Protein AF-A0A1E5VQT4-F1 (afdb_monomer_lite)

Radius of gyration: 20.29 Å; chains: 1; bounding box: 50×46×62 Å

Sequence (203 aa):
MAVRLPLPPELRGPTFFFHVDMAFAFAGSHVFWVDLLTGVLVCDLFEPQGPESPVARGVLPVYPPTHNIRFGLKPQEFRSMGCACGAIKLVAMTGYSEGLPSNEVALKTWTLSPDLKEWKKGSAIQVGDLWGSKSFSAMGLPRVRPMFPVLSMDEDGIIYVFLNEIEYVDEVNDFGQIIGRQLVLKGHHVICLDLPSNNVLYS

pLDDT: mean 82.61, std 16.82, range [27.84, 97.31]

Secondary structure (DSSP, 8-state):
----PPP-GGG--SS-----SEEEEETTTEEEEEETTTEEEEEESSS---TT---EEEPPSSPPPSTTGGGT--GGGTEEEEEETTEEEEEEEETGGGT--TTT-EEEEEEE-TTSS-EEEEEEEEHHHHHHSHHHHHTT---PPEEEEEE-SSSTTEEEEEEE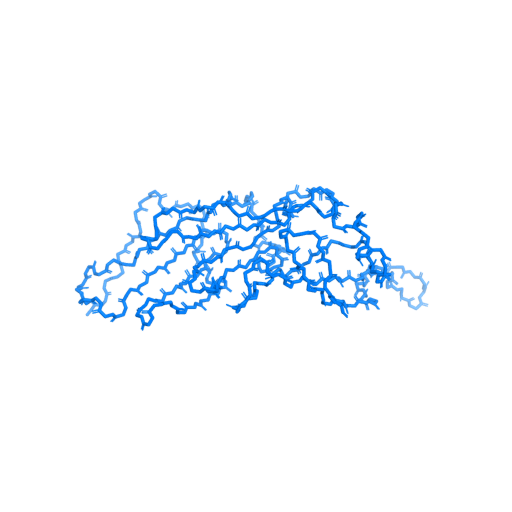EEEEEEEE-TTS-EEEEEEEEEEEEEEEEETTTTEEEE-

Organism: NCBI:txid888268

InterPro domains:
  IPR011676 Domain of unknown function DUF1618 [PF07762] (33-160)

Structure (mmCIF, N/CA/C/O backbone):
data_AF-A0A1E5VQT4-F1
#
_entry.id   AF-A0A1E5VQT4-F1
#
loop_
_atom_site.group_PDB
_atom_site.id
_atom_site.type_symbol
_atom_site.label_atom_id
_atom_site.label_alt_id
_atom_site.label_comp_id
_atom_site.label_asym_id
_atom_site.label_entity_id
_atom_site.label_seq_id
_atom_site.pdbx_PDB_ins_code
_atom_site.Cartn_x
_atom_site.Cartn_y
_atom_site.Cartn_z
_atom_site.occupancy
_atom_site.B_iso_or_equiv
_atom_site.auth_seq_id
_atom_site.auth_comp_id
_atom_site.auth_asym_id
_atom_site.auth_atom_id
_atom_site.pdbx_PDB_model_num
ATOM 1 N N . MET A 1 1 ? -33.072 24.882 7.993 1.00 30.33 1 MET A N 1
ATOM 2 C CA . MET A 1 1 ? -32.074 25.857 7.500 1.00 30.33 1 MET A CA 1
ATOM 3 C C . MET A 1 1 ? -30.705 25.294 7.863 1.00 30.33 1 MET A C 1
ATOM 5 O O . MET A 1 1 ? -30.426 25.185 9.047 1.00 30.33 1 MET A O 1
ATOM 9 N N . ALA A 1 2 ? -29.932 24.785 6.901 1.00 28.52 2 ALA A N 1
ATOM 10 C CA . ALA A 1 2 ? -28.653 24.130 7.190 1.00 28.52 2 ALA A CA 1
ATOM 11 C C . ALA A 1 2 ? -27.556 25.189 7.367 1.00 28.52 2 ALA A C 1
ATOM 13 O O . ALA A 1 2 ? -27.272 25.946 6.439 1.00 28.52 2 ALA A O 1
ATOM 14 N N . VAL A 1 3 ? -26.969 25.261 8.561 1.00 27.84 3 VAL A N 1
ATOM 15 C CA . VAL A 1 3 ? -25.848 26.156 8.864 1.00 27.84 3 VAL A CA 1
ATOM 16 C C . VAL A 1 3 ? -24.555 25.391 8.596 1.00 27.84 3 VAL A C 1
ATOM 18 O O . VAL A 1 3 ? -24.254 24.416 9.277 1.00 27.84 3 VAL A O 1
ATOM 21 N N . ARG A 1 4 ? -23.782 25.823 7.593 1.00 31.59 4 ARG A N 1
ATOM 22 C CA . ARG A 1 4 ? -22.378 25.417 7.452 1.00 31.59 4 ARG A CA 1
ATOM 23 C C . ARG A 1 4 ? -21.556 26.225 8.449 1.00 31.59 4 ARG A C 1
ATOM 25 O O . ARG A 1 4 ? -21.347 27.418 8.240 1.00 31.59 4 ARG A O 1
ATOM 32 N N . LEU A 1 5 ? -21.091 25.580 9.513 1.00 31.98 5 LEU A N 1
ATOM 33 C CA . LEU A 1 5 ? -20.094 26.181 10.389 1.00 31.98 5 LEU A CA 1
ATOM 34 C C . LEU A 1 5 ? -18.735 26.176 9.673 1.00 31.98 5 LEU A C 1
ATOM 36 O O . LEU A 1 5 ? -18.340 25.148 9.115 1.00 31.98 5 LEU A O 1
ATOM 40 N N . PRO A 1 6 ? -18.025 27.316 9.625 1.00 38.34 6 PRO A N 1
ATOM 41 C CA . PRO A 1 6 ? -16.699 27.355 9.044 1.00 38.34 6 PRO A CA 1
ATOM 42 C C . PRO A 1 6 ? -15.725 26.607 9.953 1.00 38.34 6 PRO A C 1
ATOM 44 O O . PRO A 1 6 ? -15.782 26.730 11.175 1.00 38.34 6 PRO A O 1
ATOM 47 N N . LEU A 1 7 ? -14.810 25.861 9.339 1.00 36.00 7 LEU A N 1
ATOM 48 C CA . LEU A 1 7 ? -13.755 25.165 10.066 1.00 36.00 7 LEU A CA 1
ATOM 49 C C . LEU A 1 7 ? -12.905 26.161 10.890 1.00 36.00 7 LEU A C 1
ATOM 51 O O . LEU A 1 7 ? -12.704 27.301 10.433 1.00 36.00 7 LEU A O 1
ATOM 55 N N . PRO A 1 8 ? -12.408 25.729 12.070 1.00 41.62 8 PRO A N 1
ATOM 56 C CA . PRO A 1 8 ? -11.487 26.481 12.915 1.00 41.62 8 PRO A CA 1
ATOM 57 C C . PRO A 1 8 ? -10.355 27.160 12.123 1.00 41.62 8 PRO A C 1
ATOM 59 O O . PRO A 1 8 ? -9.871 26.584 11.143 1.00 41.62 8 PRO A O 1
ATOM 62 N N . PRO A 1 9 ? -9.926 28.378 12.500 1.00 42.97 9 PRO A N 1
ATOM 63 C CA . PRO A 1 9 ? -8.899 29.144 11.788 1.00 42.97 9 PRO A CA 1
ATOM 64 C C . PRO A 1 9 ? -7.588 28.384 11.562 1.00 42.97 9 PRO A C 1
ATOM 66 O O . PRO A 1 9 ? -6.958 28.572 10.523 1.00 42.97 9 PRO A O 1
ATOM 69 N N . GLU A 1 10 ? -7.216 27.479 12.470 1.00 43.22 10 GLU A N 1
ATOM 70 C CA . GLU A 1 10 ? -6.014 26.637 12.340 1.00 43.22 10 GLU A CA 1
ATOM 71 C C . GLU A 1 10 ? -6.094 25.627 11.174 1.00 43.22 10 GLU A C 1
ATOM 73 O O . GLU A 1 10 ? -5.076 25.095 10.737 1.00 43.22 10 GLU A O 1
ATOM 78 N N . LEU A 1 11 ? -7.298 25.376 10.647 1.00 44.62 11 LEU A N 1
ATOM 79 C CA . LEU A 1 11 ? -7.570 24.526 9.482 1.00 44.62 11 LEU A CA 1
ATOM 80 C C . LEU A 1 11 ? -7.731 25.327 8.182 1.00 44.62 11 LEU A C 1
ATOM 82 O O . LEU A 1 11 ? -7.926 24.737 7.117 1.00 44.62 11 LEU A O 1
ATOM 86 N N . ARG A 1 12 ? -7.629 26.662 8.229 1.00 45.81 12 ARG A N 1
ATOM 87 C CA . ARG A 1 12 ? -7.565 27.514 7.032 1.00 45.81 12 ARG A CA 1
ATOM 88 C C . ARG A 1 12 ? -6.119 27.623 6.546 1.00 45.81 12 ARG A C 1
ATOM 90 O O . ARG A 1 12 ? -5.523 28.694 6.537 1.00 45.81 12 ARG A O 1
ATOM 97 N N . GLY A 1 13 ? -5.558 26.480 6.156 1.00 43.12 13 GLY A N 1
ATOM 98 C CA . GLY A 1 13 ? -4.330 26.417 5.361 1.00 43.12 13 GLY A CA 1
ATOM 99 C C . GLY A 1 13 ? -4.592 26.807 3.898 1.00 43.12 13 GLY A C 1
ATOM 100 O O . GLY A 1 13 ? -5.754 26.892 3.490 1.00 43.12 13 GLY A O 1
ATOM 101 N N . PRO A 1 14 ? -3.543 27.045 3.090 1.00 44.81 14 PRO A N 1
ATOM 102 C CA . PRO A 1 14 ? -3.699 27.403 1.683 1.00 44.81 14 PRO A CA 1
ATOM 103 C C . PRO A 1 14 ? -4.426 26.261 0.960 1.00 44.81 14 PRO A C 1
ATOM 105 O O . PRO A 1 14 ? -3.855 25.200 0.778 1.00 44.81 14 PRO A O 1
ATOM 108 N N . THR A 1 15 ? -5.713 26.443 0.648 1.00 48.50 15 THR A N 1
ATOM 109 C CA . THR A 1 15 ? -6.564 25.616 -0.237 1.00 48.50 15 THR A CA 1
ATOM 110 C C . THR A 1 15 ? -6.138 24.153 -0.469 1.00 48.50 15 THR A C 1
ATOM 112 O O . THR A 1 15 ? -5.958 23.742 -1.612 1.00 48.50 15 THR A O 1
ATOM 115 N N . PHE A 1 16 ? -6.042 23.326 0.573 1.00 53.56 16 PHE A N 1
ATOM 116 C CA . PHE A 1 16 ? -6.083 21.870 0.402 1.00 53.56 16 PHE A CA 1
ATOM 117 C C . PHE A 1 16 ? -7.375 21.367 1.029 1.00 53.56 16 PHE A C 1
ATOM 119 O O . PHE A 1 16 ? -7.464 21.110 2.227 1.00 53.56 16 PHE A O 1
ATOM 126 N N . PHE A 1 17 ? -8.423 21.317 0.208 1.00 67.88 17 PHE A N 1
ATOM 127 C CA . PHE A 1 17 ? -9.679 20.688 0.585 1.00 67.88 17 PHE A CA 1
ATOM 128 C C . PHE A 1 17 ? -9.420 19.210 0.881 1.00 67.88 17 PHE A C 1
ATOM 130 O O . PHE A 1 17 ? -8.688 18.553 0.143 1.00 67.88 17 PHE A O 1
ATOM 137 N N . PHE A 1 18 ? -10.035 18.695 1.946 1.00 74.94 18 PHE A N 1
ATOM 138 C CA . PHE A 1 18 ? -10.116 17.259 2.176 1.00 74.94 18 PHE A CA 1
ATOM 139 C C . PHE A 1 18 ? -10.714 16.599 0.929 1.00 74.94 18 PHE A C 1
ATOM 141 O O . PHE A 1 18 ? -11.842 16.918 0.541 1.00 74.94 18 PHE A O 1
ATOM 148 N N . HIS A 1 19 ? -9.946 15.724 0.288 1.00 82.38 19 HIS A N 1
ATOM 149 C CA . HIS A 1 19 ? -10.357 15.030 -0.923 1.00 82.38 19 HIS A CA 1
ATOM 150 C C . HIS A 1 19 ? -10.431 13.540 -0.626 1.00 82.38 19 HIS A C 1
ATOM 152 O O . HIS A 1 19 ? -9.425 12.909 -0.308 1.00 82.38 19 HIS A O 1
ATOM 158 N N . VAL A 1 20 ? -11.639 12.989 -0.731 1.00 86.62 20 VAL A N 1
ATOM 159 C CA . VAL A 1 20 ? -11.880 11.567 -0.498 1.00 86.62 20 VAL A CA 1
ATOM 160 C C . VAL A 1 20 ? -11.212 10.776 -1.612 1.00 86.62 20 VAL A C 1
ATOM 162 O O . VAL A 1 20 ? -11.673 10.761 -2.750 1.00 86.62 20 VAL A O 1
ATOM 165 N N . ASP A 1 21 ? -10.114 10.123 -1.266 1.00 89.19 21 ASP A N 1
ATOM 166 C CA . ASP A 1 21 ? -9.375 9.230 -2.146 1.00 89.19 21 ASP A CA 1
ATOM 167 C C . ASP A 1 21 ? -9.963 7.809 -2.095 1.00 89.19 21 ASP A C 1
ATOM 169 O O . ASP A 1 21 ? -9.890 7.084 -3.088 1.00 89.19 21 ASP A O 1
ATOM 173 N N . MET A 1 22 ? -10.567 7.423 -0.960 1.00 92.56 22 MET A N 1
ATOM 174 C CA . MET A 1 22 ? -11.318 6.175 -0.786 1.00 92.56 22 MET A CA 1
ATOM 175 C C . MET A 1 22 ? -12.265 6.219 0.422 1.00 92.56 22 MET A C 1
ATOM 177 O O . MET A 1 22 ? -12.135 7.079 1.294 1.00 92.56 22 MET A O 1
ATOM 181 N N . ALA A 1 23 ? -13.206 5.276 0.486 1.00 92.62 23 ALA A N 1
ATOM 182 C CA . ALA A 1 23 ? -14.083 5.090 1.636 1.00 92.62 23 ALA A CA 1
ATOM 183 C C . ALA A 1 23 ? -14.366 3.605 1.894 1.00 92.62 23 ALA A C 1
ATOM 185 O O . ALA A 1 23 ? -14.424 2.816 0.952 1.00 92.62 23 ALA A O 1
ATOM 186 N N . PHE A 1 24 ? -14.546 3.228 3.159 1.00 91.81 24 PHE A N 1
ATOM 187 C CA . PHE A 1 24 ? -14.908 1.864 3.555 1.00 91.81 24 PHE A CA 1
ATOM 188 C C . PHE A 1 24 ? -15.707 1.854 4.861 1.00 91.81 24 PHE A C 1
ATOM 190 O O . PHE A 1 24 ? -15.680 2.813 5.632 1.00 91.81 24 PHE A O 1
ATOM 197 N N . ALA A 1 25 ? -16.424 0.758 5.103 1.00 90.31 25 ALA A N 1
ATOM 198 C CA . ALA A 1 25 ? -17.121 0.513 6.358 1.00 90.31 25 ALA A CA 1
ATOM 199 C C . ALA A 1 25 ? -16.299 -0.413 7.264 1.00 90.31 25 ALA A C 1
ATOM 201 O O . ALA A 1 25 ? -15.565 -1.280 6.785 1.00 90.31 25 ALA A O 1
ATOM 202 N N . PHE A 1 26 ? -16.442 -0.247 8.575 1.00 88.12 26 PHE A N 1
ATOM 203 C CA . PHE A 1 26 ? -15.801 -1.081 9.586 1.00 88.12 26 PHE A CA 1
ATOM 204 C C . PHE A 1 26 ? -16.745 -1.292 10.775 1.00 88.12 26 PHE A C 1
ATOM 206 O O . PHE A 1 26 ? -17.565 -0.429 11.089 1.00 88.12 26 PHE A O 1
ATOM 213 N N . ALA A 1 27 ? -16.651 -2.458 11.420 1.00 84.50 27 ALA A N 1
ATOM 214 C CA . ALA A 1 27 ? -17.437 -2.816 12.606 1.00 84.50 27 ALA A CA 1
ATOM 215 C C . ALA A 1 27 ? -18.970 -2.621 12.474 1.00 84.50 27 ALA A C 1
ATOM 217 O O . ALA A 1 27 ? -19.665 -2.438 13.466 1.00 84.50 27 ALA A O 1
ATOM 218 N N . GLY A 1 28 ? -19.513 -2.654 11.251 1.00 83.12 28 GLY A N 1
ATOM 219 C CA . GLY A 1 28 ? -20.955 -2.608 10.975 1.00 83.12 28 GLY A CA 1
ATOM 220 C C . GLY A 1 28 ? -21.639 -1.243 11.124 1.00 83.12 28 GLY A C 1
ATOM 221 O O . GLY A 1 28 ? -22.722 -1.073 10.572 1.00 83.12 28 GLY A O 1
ATOM 222 N N . SER A 1 29 ? -21.027 -0.271 11.806 1.00 83.88 29 SER A N 1
ATOM 223 C CA . SER A 1 29 ? -21.622 1.059 12.015 1.00 83.88 29 SER A CA 1
ATOM 224 C C . SER A 1 29 ? -20.714 2.223 11.635 1.00 83.88 29 SER A C 1
ATOM 226 O O . SER A 1 29 ? -21.203 3.330 11.444 1.00 83.88 29 SER A O 1
ATOM 228 N N . HIS A 1 30 ? -19.409 1.996 11.477 1.00 85.69 30 HIS A N 1
ATOM 229 C CA . HIS A 1 30 ? -18.464 3.075 11.230 1.00 85.69 30 HIS A CA 1
ATOM 230 C C . HIS A 1 30 ? -18.162 3.205 9.738 1.00 85.69 30 HIS A C 1
ATOM 232 O O . HIS A 1 30 ? -17.745 2.240 9.093 1.00 85.69 30 HIS A O 1
ATOM 238 N N . VAL A 1 31 ? -18.320 4.411 9.198 1.00 88.81 31 VAL A N 1
ATOM 239 C CA . VAL A 1 31 ? -17.926 4.764 7.830 1.00 88.81 31 VAL A CA 1
ATOM 240 C C . VAL A 1 31 ? -16.689 5.646 7.875 1.00 88.81 31 VAL A C 1
ATOM 242 O O . VAL A 1 31 ? -16.640 6.635 8.606 1.00 88.81 31 VAL A O 1
ATOM 245 N N . PHE A 1 32 ? -15.697 5.277 7.074 1.00 89.19 32 PHE A N 1
ATOM 246 C CA . PHE A 1 32 ? -14.414 5.949 6.954 1.00 89.19 32 PHE A CA 1
ATOM 247 C C . PHE A 1 32 ? -14.339 6.623 5.589 1.00 89.19 32 PHE A C 1
ATOM 249 O O . PHE A 1 32 ? -14.420 5.943 4.568 1.00 89.19 32 PHE A O 1
ATOM 256 N N . TRP A 1 33 ? -14.135 7.938 5.562 1.00 90.12 33 TRP A N 1
ATOM 257 C CA . TRP A 1 33 ? -13.710 8.671 4.370 1.00 90.12 33 TRP A CA 1
ATOM 258 C C . TRP A 1 33 ? -12.238 9.013 4.529 1.00 90.12 33 TRP A C 1
ATOM 260 O O . TRP A 1 33 ? -11.836 9.618 5.522 1.00 90.12 33 TRP A O 1
ATOM 270 N N . VAL A 1 34 ? -11.423 8.624 3.560 1.00 88.50 34 VAL A N 1
ATOM 271 C CA . VAL A 1 34 ? -9.969 8.720 3.652 1.00 88.50 34 VAL A CA 1
ATOM 272 C C . VAL A 1 34 ? -9.466 9.670 2.582 1.00 88.50 34 VAL A C 1
ATOM 274 O O . VAL A 1 34 ? -9.637 9.425 1.391 1.00 88.50 34 VAL A O 1
ATOM 277 N N . ASP A 1 35 ? -8.807 10.732 3.023 1.00 87.62 35 ASP A N 1
ATOM 278 C CA . ASP A 1 35 ? -7.854 11.484 2.221 1.00 87.62 35 ASP A CA 1
ATOM 279 C C . ASP A 1 35 ? -6.475 10.889 2.515 1.00 87.62 35 ASP A C 1
ATOM 281 O O . ASP A 1 35 ? -5.923 11.050 3.607 1.00 87.62 35 ASP A O 1
ATOM 285 N N . LEU A 1 36 ? -5.915 10.175 1.543 1.00 86.88 36 LEU A N 1
ATOM 286 C CA . LEU A 1 36 ? -4.665 9.439 1.698 1.00 86.88 36 LEU A CA 1
ATOM 287 C C . LEU A 1 36 ? -3.465 10.364 1.930 1.00 86.88 36 LEU A C 1
ATOM 289 O O . LEU A 1 36 ? -2.398 9.872 2.277 1.00 86.88 36 LEU A O 1
ATOM 293 N N . LEU A 1 37 ? -3.585 11.680 1.769 1.00 81.75 37 LEU A N 1
ATOM 294 C CA . LEU A 1 37 ? -2.521 12.628 2.108 1.00 81.75 37 LEU A CA 1
ATOM 295 C C . LEU A 1 37 ? -2.760 13.299 3.457 1.00 81.75 37 LEU A C 1
ATOM 297 O O . LEU A 1 37 ? -1.806 13.565 4.184 1.00 81.75 37 LEU A O 1
ATOM 301 N N . THR A 1 38 ? -4.020 13.563 3.784 1.00 76.94 38 THR A N 1
ATOM 302 C CA . THR A 1 38 ? -4.388 14.495 4.850 1.00 76.94 38 THR A CA 1
ATOM 303 C C . THR A 1 38 ? -4.867 13.798 6.117 1.00 76.94 38 THR A C 1
ATOM 305 O O . THR A 1 38 ? -4.613 14.293 7.217 1.00 76.94 38 THR A O 1
ATOM 308 N N . GLY A 1 39 ? -5.598 12.689 6.002 1.00 82.44 39 GLY A N 1
ATOM 309 C CA . GLY A 1 39 ? -6.270 12.111 7.159 1.00 82.44 39 GLY A CA 1
ATOM 310 C C . GLY A 1 39 ? -7.527 11.320 6.846 1.00 82.44 39 GLY A C 1
ATOM 311 O O . GLY A 1 39 ? -7.907 11.089 5.703 1.00 82.44 39 GLY A O 1
ATOM 312 N N . VAL A 1 40 ? -8.197 10.932 7.917 1.00 84.06 40 VAL A N 1
ATOM 313 C CA . VAL A 1 40 ? -9.398 10.104 7.897 1.00 84.06 40 VAL A CA 1
ATOM 314 C C . VAL A 1 40 ? -10.513 10.856 8.606 1.00 84.06 40 VAL A C 1
ATOM 316 O O . VAL A 1 40 ? -10.284 11.441 9.662 1.00 84.06 40 VAL A O 1
ATOM 319 N N . LEU A 1 41 ? -11.710 10.835 8.034 1.00 85.69 41 LEU A N 1
ATOM 320 C CA . LEU A 1 41 ? -12.949 11.229 8.689 1.00 85.69 41 LEU A CA 1
ATOM 321 C C . LEU A 1 41 ? -13.749 9.969 9.007 1.00 85.69 41 LEU A C 1
ATOM 323 O O . LEU A 1 41 ? -13.910 9.115 8.136 1.00 85.69 41 LEU A O 1
ATOM 327 N N . VAL A 1 42 ? -14.243 9.860 10.237 1.00 83.88 42 VAL A N 1
ATOM 328 C CA . VAL A 1 42 ? -15.008 8.705 10.719 1.00 83.88 42 VAL A CA 1
ATOM 329 C C . VAL A 1 42 ? -16.370 9.168 11.213 1.00 83.88 42 VAL A C 1
ATOM 331 O O . VAL A 1 42 ? -16.464 10.167 11.926 1.00 83.88 42 VAL A O 1
ATOM 334 N N . CYS A 1 43 ? -17.416 8.436 10.844 1.00 83.12 43 CYS A N 1
ATOM 335 C CA . CYS A 1 43 ? -18.767 8.620 11.367 1.00 83.12 43 CYS A CA 1
ATOM 336 C C . CYS A 1 43 ? -19.316 7.276 11.841 1.00 83.12 43 CYS A C 1
ATOM 338 O O . CYS A 1 43 ? -19.297 6.315 11.071 1.00 83.12 43 CYS A O 1
ATOM 340 N N . ASP A 1 44 ? -19.818 7.224 13.074 1.00 83.50 44 ASP A N 1
ATOM 341 C CA . ASP A 1 44 ? -20.669 6.131 13.540 1.00 83.50 44 ASP A CA 1
ATOM 342 C C . ASP A 1 44 ? -22.125 6.420 13.133 1.00 83.50 44 ASP A C 1
ATOM 344 O O . ASP A 1 44 ? -22.705 7.451 13.481 1.00 83.50 44 ASP A O 1
ATOM 348 N N . LEU A 1 45 ? -22.710 5.522 12.344 1.00 78.56 45 LEU A N 1
ATOM 349 C CA . LEU A 1 45 ? -24.074 5.632 11.833 1.00 78.56 45 LEU A CA 1
ATOM 350 C C . LEU A 1 45 ? -25.138 5.355 12.901 1.00 78.56 45 LEU A C 1
ATOM 352 O O . LEU A 1 45 ? -26.287 5.759 12.713 1.00 78.56 45 LEU A O 1
ATOM 356 N N . PHE A 1 46 ? -24.788 4.653 13.982 1.00 79.62 46 PHE A N 1
ATOM 357 C CA . PHE A 1 46 ? -25.732 4.278 15.042 1.00 79.62 46 PHE A CA 1
ATOM 358 C C . PHE A 1 46 ? -25.625 5.152 16.290 1.00 79.62 46 PHE A C 1
ATOM 360 O O . PHE A 1 46 ? -26.500 5.082 17.156 1.00 79.62 46 PHE A O 1
ATOM 367 N N . GLU A 1 47 ? -24.603 6.001 16.378 1.00 71.69 47 GLU A N 1
ATOM 368 C CA . GLU A 1 47 ? -24.508 6.981 17.450 1.00 71.69 47 GLU A CA 1
ATOM 369 C C . GLU A 1 47 ? -25.590 8.068 17.263 1.00 71.69 47 GLU A C 1
ATOM 371 O O . GLU A 1 47 ? -25.836 8.504 16.130 1.00 71.69 47 GLU A O 1
ATOM 376 N N . PRO A 1 48 ? -26.304 8.491 18.328 1.00 62.59 48 PRO A N 1
ATOM 377 C CA . PRO A 1 48 ? -27.399 9.448 18.207 1.00 62.59 48 PRO A CA 1
ATOM 378 C C . PRO A 1 48 ? -26.931 10.747 17.544 1.00 62.59 48 PRO A C 1
ATOM 380 O O . PRO A 1 48 ? -26.175 11.525 18.122 1.00 62.59 48 PRO A O 1
ATOM 383 N N . GLN A 1 49 ? -27.416 10.995 16.327 1.00 58.66 49 GLN A N 1
ATOM 384 C CA . GLN A 1 49 ? -27.057 12.169 15.537 1.00 58.66 49 GLN A CA 1
ATOM 385 C C . GLN A 1 49 ? -27.717 13.424 16.133 1.00 58.66 49 GLN A C 1
ATOM 387 O O . GLN A 1 49 ? -28.813 13.826 15.739 1.00 58.66 49 GLN A O 1
ATOM 392 N N . GLY A 1 50 ? -27.066 14.043 17.118 1.00 57.31 50 GLY A N 1
ATOM 393 C CA . GLY A 1 50 ? -27.376 15.411 17.526 1.00 57.31 50 GLY A CA 1
ATOM 394 C C . GLY A 1 50 ? -26.933 16.424 16.457 1.00 57.31 50 GLY A C 1
ATOM 395 O O . GLY A 1 50 ? -26.099 16.101 15.611 1.00 57.31 50 GLY A O 1
ATOM 396 N N . PRO A 1 51 ? -27.419 17.679 16.494 1.00 53.47 51 PRO A N 1
ATOM 397 C CA . PRO A 1 51 ? -26.953 18.749 15.600 1.00 53.47 51 PRO A CA 1
ATOM 398 C C . PRO A 1 51 ? -25.443 19.062 15.715 1.00 53.47 51 PRO A C 1
ATOM 400 O O . PRO A 1 51 ? -24.914 19.788 14.879 1.00 53.47 51 PRO A O 1
ATOM 403 N N . GLU A 1 52 ? -24.757 18.490 16.711 1.00 53.62 52 GLU A N 1
ATOM 404 C CA . GLU A 1 52 ? -23.313 18.591 16.965 1.00 53.62 52 GLU A CA 1
ATOM 405 C C . GLU A 1 52 ? -22.572 17.245 16.842 1.00 53.62 52 GLU A C 1
ATOM 407 O O . GLU A 1 52 ? -21.438 17.134 17.301 1.00 53.62 52 GLU A O 1
ATOM 412 N N . SER A 1 53 ? -23.195 16.212 16.255 1.00 52.81 53 SER A N 1
ATOM 413 C CA . SER A 1 53 ? -22.593 14.874 16.159 1.00 52.81 53 SER A CA 1
ATOM 414 C C . SER A 1 53 ? -21.217 14.931 15.475 1.00 52.81 53 SER A C 1
ATOM 416 O O . SER A 1 53 ? -21.127 15.345 14.309 1.00 52.81 53 SER A O 1
ATOM 418 N N . PRO A 1 54 ? -20.122 14.594 16.182 1.00 57.16 54 PRO A N 1
ATOM 419 C CA . PRO A 1 54 ? -18.789 14.856 15.679 1.00 57.16 54 PRO A CA 1
ATOM 420 C C . PRO A 1 54 ? -18.376 13.781 14.676 1.00 57.16 54 PRO A C 1
ATOM 422 O O . PRO A 1 54 ? -18.222 12.608 15.001 1.00 57.16 54 PRO A O 1
ATOM 425 N N . VAL A 1 55 ? -18.089 14.210 13.449 1.00 64.44 55 VAL A N 1
ATOM 426 C CA . VAL A 1 55 ? -17.206 13.446 12.566 1.00 64.44 55 VAL A CA 1
ATOM 427 C C . VAL A 1 55 ? -15.806 13.504 13.178 1.00 64.44 55 VAL A C 1
ATOM 429 O O . VAL A 1 55 ? -15.193 14.575 13.234 1.00 64.44 55 VAL A O 1
ATOM 432 N N . ALA A 1 56 ? -15.292 12.370 13.652 1.00 66.31 56 ALA A N 1
ATOM 433 C CA . ALA A 1 56 ? -13.943 12.302 14.203 1.00 66.31 56 ALA A CA 1
ATOM 434 C C . ALA A 1 56 ? -12.911 12.413 13.071 1.00 66.31 56 ALA A C 1
ATOM 436 O O . ALA A 1 56 ? -13.040 11.761 12.033 1.00 66.31 56 ALA A O 1
ATOM 437 N N . ARG A 1 57 ? -11.870 13.234 13.268 1.00 70.62 57 ARG A N 1
ATOM 438 C CA . ARG A 1 57 ? -10.771 13.409 12.307 1.00 70.62 57 ARG A CA 1
ATOM 439 C C . ARG A 1 57 ? -9.483 12.793 12.842 1.00 70.62 57 ARG A C 1
ATOM 441 O O . ARG A 1 57 ? -8.955 13.247 13.852 1.00 70.62 57 ARG A O 1
ATOM 448 N N . GLY A 1 58 ? -8.955 11.805 12.128 1.00 67.81 58 GLY A N 1
ATOM 449 C CA . GLY A 1 58 ? -7.652 11.193 12.382 1.00 67.81 58 GLY A CA 1
ATOM 450 C C . GLY A 1 58 ? -6.584 11.678 11.401 1.00 67.81 58 GLY A C 1
ATOM 451 O O . GLY A 1 58 ? -6.882 11.997 10.248 1.00 67.81 58 GLY A O 1
ATOM 452 N N . VAL A 1 59 ? -5.326 11.705 11.845 1.00 73.56 59 VAL A N 1
ATOM 453 C CA . VAL A 1 59 ? -4.152 11.961 10.991 1.00 73.56 59 VAL A CA 1
ATOM 454 C C . VAL A 1 59 ? -3.495 10.629 10.624 1.00 73.56 59 VAL A C 1
ATOM 456 O O . VAL A 1 59 ? -3.543 9.663 11.387 1.00 73.56 59 VAL A O 1
ATOM 459 N N . LEU A 1 60 ? -2.894 10.562 9.437 1.00 77.19 60 LEU A N 1
ATOM 460 C CA . LEU A 1 60 ? -2.151 9.387 8.985 1.00 77.19 60 LEU A CA 1
ATOM 461 C C . LEU A 1 60 ? -0.746 9.348 9.614 1.00 77.19 60 LEU A C 1
ATOM 463 O O . LEU A 1 60 ? -0.136 10.395 9.809 1.00 77.19 60 LEU A O 1
ATOM 467 N N . PRO A 1 61 ? -0.166 8.161 9.862 1.00 69.38 61 PRO A N 1
ATOM 468 C CA . PRO A 1 61 ? 1.151 8.016 10.493 1.00 69.38 61 PRO A CA 1
ATOM 469 C C . PRO A 1 61 ? 2.336 8.384 9.583 1.00 69.38 61 PRO A C 1
ATOM 471 O O . PRO A 1 61 ? 3.491 8.205 9.966 1.00 69.38 61 PRO A O 1
ATOM 474 N N . VAL A 1 62 ? 2.064 8.861 8.368 1.00 66.25 62 VAL A N 1
ATOM 475 C CA . VAL A 1 62 ? 3.068 9.289 7.391 1.00 66.25 62 VAL A CA 1
ATOM 476 C C . VAL A 1 62 ? 2.913 10.787 7.219 1.00 66.25 62 VAL A C 1
ATOM 478 O O . VAL A 1 62 ? 1.788 11.246 7.007 1.00 66.25 62 VAL A O 1
ATOM 481 N N . TYR A 1 63 ? 4.025 11.525 7.296 1.00 62.84 63 TYR A N 1
ATOM 482 C CA . TYR A 1 63 ? 4.012 12.962 7.051 1.00 62.84 63 TYR A CA 1
ATOM 483 C C . TYR A 1 63 ? 3.332 13.240 5.707 1.00 62.84 63 TYR A C 1
ATOM 485 O O . TYR A 1 63 ? 3.663 12.566 4.723 1.00 62.84 63 TYR A O 1
ATOM 493 N N . PRO A 1 64 ? 2.367 14.180 5.661 1.00 59.00 64 PRO A N 1
ATOM 494 C CA . PRO A 1 64 ? 1.791 14.604 4.402 1.00 59.00 64 PRO A CA 1
ATOM 495 C C . PRO A 1 64 ? 2.963 15.027 3.525 1.00 59.00 64 PRO A C 1
ATOM 497 O O . PRO A 1 64 ? 3.822 15.798 3.972 1.00 59.00 64 PRO A O 1
ATOM 500 N N . PRO A 1 65 ? 3.071 14.452 2.329 1.00 55.66 65 PRO A N 1
ATOM 501 C CA . PRO A 1 65 ? 4.250 14.689 1.541 1.00 55.66 65 PRO A CA 1
ATOM 502 C C . PRO A 1 65 ? 4.257 16.164 1.100 1.00 55.66 65 PRO A C 1
ATOM 504 O O . PRO A 1 65 ? 3.225 16.843 1.148 1.00 55.66 65 PRO A O 1
ATOM 507 N N . THR A 1 66 ? 5.441 16.703 0.810 1.00 53.59 66 THR A N 1
ATOM 508 C CA . THR A 1 66 ? 5.647 18.153 0.680 1.00 53.59 66 THR A CA 1
ATOM 509 C C . THR A 1 66 ? 4.688 18.784 -0.336 1.00 53.59 66 THR A C 1
ATOM 511 O O . THR A 1 66 ? 4.220 18.139 -1.276 1.00 53.59 66 THR A O 1
ATOM 514 N N . HIS A 1 67 ? 4.341 20.052 -0.089 1.00 50.41 67 HIS A N 1
ATOM 515 C CA . HIS A 1 67 ? 3.365 20.821 -0.860 1.00 50.41 67 HIS A CA 1
ATOM 516 C C . HIS A 1 67 ? 3.535 20.580 -2.376 1.00 50.41 67 HIS A C 1
ATOM 518 O O . HIS A 1 67 ? 4.654 20.678 -2.875 1.00 50.41 67 HIS A O 1
ATOM 524 N N . ASN A 1 68 ? 2.415 20.296 -3.070 1.00 55.44 68 ASN A N 1
ATOM 525 C CA . ASN A 1 68 ? 2.226 20.135 -4.533 1.00 55.44 68 ASN A CA 1
ATOM 526 C C . ASN A 1 68 ? 1.970 18.717 -5.098 1.00 55.44 68 ASN A C 1
ATOM 528 O O . ASN A 1 68 ? 1.803 18.582 -6.305 1.00 55.44 68 ASN A O 1
ATOM 532 N N . ILE A 1 69 ? 1.835 17.656 -4.297 1.00 57.28 69 ILE A N 1
ATOM 533 C CA . ILE A 1 69 ? 1.705 16.282 -4.854 1.00 57.28 69 ILE A CA 1
ATOM 534 C C . ILE A 1 69 ? 0.406 16.008 -5.609 1.00 57.28 69 ILE A C 1
ATOM 536 O O . ILE A 1 69 ? 0.414 15.263 -6.590 1.00 57.28 69 ILE A O 1
ATOM 540 N N . ARG A 1 70 ? -0.693 16.681 -5.243 1.00 61.59 70 ARG A N 1
ATOM 541 C CA . ARG A 1 70 ? -1.946 16.592 -6.012 1.00 61.59 70 ARG A CA 1
ATOM 542 C C . ARG A 1 70 ? -1.831 17.178 -7.436 1.00 61.59 70 ARG A C 1
ATOM 544 O O . ARG A 1 70 ? -2.743 16.965 -8.223 1.00 61.59 70 ARG A O 1
ATOM 551 N N . PHE A 1 71 ? -0.732 17.860 -7.793 1.00 60.72 71 PHE A N 1
ATOM 552 C CA . PHE A 1 71 ? -0.485 18.395 -9.144 1.00 60.72 71 PHE A CA 1
ATOM 553 C C . PHE A 1 71 ? 0.235 17.427 -10.103 1.00 60.72 71 PHE A C 1
ATOM 555 O O . PHE A 1 71 ? 0.659 17.847 -11.177 1.00 60.72 71 PHE A O 1
ATOM 562 N N . GLY A 1 72 ? 0.352 16.135 -9.777 1.00 64.88 72 GLY A N 1
ATOM 563 C CA . GLY A 1 72 ? 0.931 15.178 -10.731 1.00 64.88 72 GLY A CA 1
ATOM 564 C C . GLY A 1 72 ? 0.879 13.700 -10.356 1.00 64.88 72 GLY A C 1
ATOM 565 O O . GLY A 1 72 ? 1.034 12.872 -11.245 1.00 64.88 72 GLY A O 1
ATOM 566 N N . LEU A 1 73 ? 0.632 13.354 -9.088 1.00 71.38 73 LEU A N 1
ATOM 567 C CA . LEU A 1 73 ? 0.532 11.961 -8.642 1.00 71.38 73 LEU A CA 1
ATOM 568 C C . LEU A 1 73 ? -0.810 11.714 -7.958 1.00 71.38 73 LEU A C 1
ATOM 570 O O . LEU A 1 73 ? -1.280 12.527 -7.153 1.00 71.38 73 LEU A O 1
ATOM 574 N N . LYS A 1 74 ? -1.417 10.562 -8.241 1.00 86.00 74 LYS A N 1
ATOM 575 C CA . LYS A 1 74 ? -2.598 10.104 -7.502 1.00 86.00 74 LYS A CA 1
ATOM 576 C C . LYS A 1 74 ? -2.126 9.457 -6.199 1.00 86.00 74 LYS A C 1
ATOM 578 O O . LYS A 1 74 ? -1.294 8.559 -6.269 1.00 86.00 74 LYS A O 1
ATOM 583 N N . PRO A 1 75 ? -2.640 9.835 -5.013 1.00 87.00 75 PRO A N 1
ATOM 584 C CA . PRO A 1 75 ? -2.222 9.220 -3.748 1.00 87.00 75 PRO A CA 1
ATOM 585 C C . PRO A 1 75 ? -2.290 7.686 -3.754 1.00 87.00 75 PRO A C 1
ATOM 587 O O . PRO A 1 75 ? -1.424 7.021 -3.190 1.00 87.00 75 PRO A O 1
ATOM 590 N N . GLN A 1 76 ? -3.272 7.124 -4.460 1.00 92.31 76 GLN A N 1
ATOM 591 C CA . GLN A 1 76 ? -3.455 5.685 -4.628 1.00 92.31 76 GLN A CA 1
ATOM 592 C C . GLN A 1 76 ? -2.254 4.996 -5.297 1.00 92.31 76 GLN A C 1
ATOM 594 O O . GLN A 1 76 ? -2.046 3.812 -5.066 1.00 92.31 76 GLN A O 1
ATOM 599 N N . GLU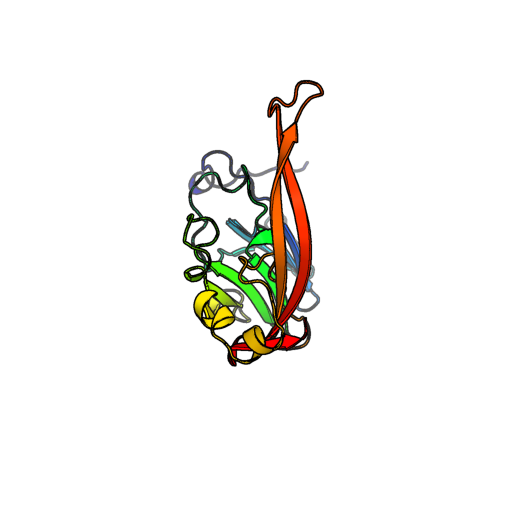 A 1 77 ? -1.439 5.706 -6.087 1.00 91.44 77 GLU A N 1
ATOM 600 C CA . GLU A 1 77 ? -0.236 5.152 -6.734 1.00 91.44 77 GLU A CA 1
ATOM 601 C C . GLU A 1 77 ? 0.817 4.692 -5.733 1.00 91.44 77 GLU A C 1
ATOM 603 O O . GLU A 1 77 ? 1.617 3.819 -6.054 1.00 91.44 77 GLU A O 1
ATOM 608 N N . PHE A 1 78 ? 0.832 5.255 -4.527 1.00 90.75 78 PHE A N 1
ATOM 609 C CA . PHE A 1 78 ? 1.886 4.983 -3.554 1.00 90.75 78 PHE A CA 1
ATOM 610 C C . PHE A 1 78 ? 1.375 4.656 -2.159 1.00 90.75 78 PHE A C 1
ATOM 612 O O . PHE A 1 78 ? 2.181 4.389 -1.271 1.00 90.75 78 PHE A O 1
ATOM 619 N N . ARG A 1 79 ? 0.062 4.642 -1.930 1.00 92.00 79 ARG A N 1
ATOM 620 C CA . ARG A 1 79 ? -0.519 4.227 -0.652 1.00 92.00 79 ARG A CA 1
ATOM 621 C C . ARG A 1 79 ? -1.983 3.837 -0.782 1.00 92.00 79 ARG A C 1
ATOM 623 O O . ARG A 1 79 ? -2.677 4.309 -1.671 1.00 92.00 79 ARG A O 1
ATOM 630 N N . SER A 1 80 ? -2.453 3.021 0.151 1.00 94.44 80 SER A N 1
ATOM 631 C CA . SER A 1 80 ? -3.847 2.589 0.252 1.00 94.44 80 SER A CA 1
ATOM 632 C C . SER A 1 80 ? -4.203 2.290 1.704 1.00 94.44 80 SER A C 1
ATOM 634 O O . SER A 1 80 ? -3.321 2.058 2.535 1.00 94.44 80 SER A O 1
ATOM 636 N N . MET A 1 81 ? -5.492 2.308 2.019 1.00 93.75 81 MET A N 1
ATOM 637 C CA . MET A 1 81 ? -6.026 2.014 3.342 1.00 93.75 81 MET A CA 1
ATOM 638 C C . MET A 1 81 ? -7.249 1.110 3.229 1.00 93.75 81 MET A C 1
ATOM 640 O O . MET A 1 81 ? -8.046 1.249 2.310 1.00 93.75 81 MET A O 1
ATOM 644 N N . GLY A 1 82 ? -7.445 0.214 4.184 1.00 92.12 82 GLY A N 1
ATOM 645 C CA . GLY A 1 82 ? -8.651 -0.602 4.212 1.00 92.12 82 GLY A CA 1
ATOM 646 C C . GLY A 1 82 ? -8.775 -1.428 5.476 1.00 92.12 82 GLY A C 1
ATOM 647 O O . GLY A 1 82 ? -7.940 -1.342 6.378 1.00 92.12 82 GLY A O 1
ATOM 648 N N . CYS A 1 83 ? -9.829 -2.236 5.524 1.00 91.31 83 CYS A N 1
ATOM 649 C CA . CYS A 1 83 ? -9.970 -3.289 6.516 1.00 91.31 83 CYS A CA 1
ATOM 650 C C . CYS A 1 83 ? -9.232 -4.538 6.021 1.00 91.31 83 CYS A C 1
ATOM 652 O O . CYS A 1 83 ? -9.515 -5.025 4.929 1.00 91.31 83 CYS A O 1
ATOM 654 N N . ALA A 1 84 ? -8.305 -5.043 6.827 1.00 90.88 84 ALA A N 1
ATOM 655 C CA . ALA A 1 84 ? -7.591 -6.288 6.587 1.00 90.88 84 ALA A CA 1
ATOM 656 C C . ALA A 1 84 ? -7.532 -7.077 7.896 1.00 90.88 84 ALA A C 1
ATOM 658 O O . ALA A 1 84 ? -7.077 -6.550 8.918 1.00 90.88 84 ALA A O 1
ATOM 659 N N . CYS A 1 85 ? -8.010 -8.324 7.878 1.00 89.00 85 CYS A N 1
ATOM 660 C CA . CYS A 1 85 ? -8.049 -9.205 9.054 1.00 89.00 85 CYS A CA 1
ATOM 661 C C . CYS A 1 85 ? -8.728 -8.565 10.283 1.00 89.00 85 CYS A C 1
ATOM 663 O O . CYS A 1 85 ? -8.228 -8.648 11.404 1.00 89.00 85 CYS A O 1
ATOM 665 N N . GLY A 1 86 ? -9.853 -7.872 10.073 1.00 90.38 86 GLY A N 1
ATOM 666 C CA . GLY A 1 86 ? -10.619 -7.245 11.156 1.00 90.38 86 GLY A CA 1
ATOM 667 C C . GLY A 1 86 ? -9.962 -6.009 11.782 1.00 90.38 86 GLY A C 1
ATOM 668 O O . GLY A 1 86 ? -10.423 -5.544 12.822 1.00 90.38 86 GLY A O 1
ATOM 669 N N . ALA A 1 87 ? -8.920 -5.455 11.162 1.00 91.69 87 ALA A N 1
ATOM 670 C CA . ALA A 1 87 ? -8.272 -4.225 11.599 1.00 91.69 87 ALA A CA 1
ATOM 671 C C . ALA A 1 87 ? -8.139 -3.227 10.447 1.00 91.69 87 ALA A C 1
ATOM 673 O O . ALA A 1 87 ? -8.015 -3.602 9.282 1.00 91.69 87 ALA A O 1
ATOM 674 N N . ILE A 1 88 ? -8.120 -1.938 10.777 1.00 92.31 88 ILE A N 1
ATOM 675 C CA . ILE A 1 88 ? -7.870 -0.887 9.792 1.00 92.31 88 ILE A CA 1
ATOM 676 C C . ILE A 1 88 ? -6.367 -0.771 9.585 1.00 92.31 88 ILE A C 1
ATOM 678 O O . ILE A 1 88 ? -5.612 -0.544 10.535 1.00 92.31 88 ILE A O 1
ATOM 682 N N . LYS A 1 89 ? -5.929 -0.914 8.336 1.00 93.94 89 LYS A N 1
ATOM 683 C CA . LYS A 1 89 ? -4.517 -0.890 7.967 1.00 93.94 89 LYS A CA 1
ATOM 684 C C . LYS A 1 89 ? -4.250 0.125 6.874 1.00 93.94 89 LYS A C 1
ATOM 686 O O . LYS A 1 89 ? -5.072 0.352 5.992 1.00 93.94 89 LYS A O 1
ATOM 691 N N . LEU A 1 90 ? -3.069 0.719 6.944 1.00 93.62 90 LEU A N 1
ATOM 692 C CA . LEU A 1 90 ? -2.488 1.574 5.922 1.00 93.62 90 LEU A CA 1
ATOM 693 C C . LEU A 1 90 ? -1.272 0.857 5.346 1.00 93.62 90 LEU A C 1
ATOM 695 O O . LEU A 1 90 ? -0.422 0.390 6.103 1.00 93.62 90 LEU A O 1
ATOM 699 N N . VAL A 1 91 ? -1.143 0.866 4.026 1.00 94.62 91 VAL A N 1
ATOM 700 C CA . VAL A 1 91 ? 0.100 0.551 3.322 1.00 94.62 91 VAL A CA 1
ATOM 701 C C . VAL A 1 91 ? 0.574 1.793 2.577 1.00 94.62 91 VAL A C 1
ATOM 703 O O . VAL A 1 91 ? -0.234 2.502 1.977 1.00 94.62 91 VAL A O 1
ATOM 706 N N . ALA A 1 92 ? 1.869 2.097 2.631 1.00 93.38 92 ALA A N 1
ATOM 707 C CA . ALA A 1 92 ? 2.445 3.219 1.895 1.00 93.38 92 ALA A CA 1
ATOM 708 C C . ALA A 1 92 ? 3.890 2.959 1.465 1.00 93.38 92 ALA A C 1
ATOM 710 O O . ALA A 1 92 ? 4.668 2.341 2.188 1.00 93.38 92 ALA A O 1
ATOM 711 N N . MET A 1 93 ? 4.254 3.507 0.312 1.00 91.75 93 MET A N 1
ATOM 712 C CA . MET A 1 93 ? 5.611 3.585 -0.206 1.00 91.75 93 MET A CA 1
ATOM 713 C C . MET A 1 93 ? 6.250 4.903 0.233 1.00 91.75 93 MET A C 1
ATOM 715 O O . MET A 1 93 ? 6.025 5.958 -0.360 1.00 91.75 93 MET A O 1
ATOM 719 N N . THR A 1 94 ? 7.035 4.863 1.307 1.00 88.31 94 THR A N 1
ATOM 720 C CA . THR A 1 94 ? 7.739 6.049 1.818 1.00 88.31 94 THR A CA 1
ATOM 721 C C . THR A 1 94 ? 8.918 6.399 0.922 1.00 88.31 94 THR A C 1
ATOM 723 O O . THR A 1 94 ? 9.634 5.491 0.498 1.00 88.31 94 THR A O 1
ATOM 726 N N . GLY A 1 95 ? 9.119 7.691 0.648 1.00 84.31 95 GLY A N 1
ATOM 727 C CA . GLY A 1 95 ? 10.122 8.173 -0.303 1.00 84.31 95 GLY A CA 1
ATOM 728 C C . GLY A 1 95 ? 9.647 8.242 -1.759 1.00 84.31 95 GLY A C 1
ATOM 729 O O . GLY A 1 95 ? 10.329 8.830 -2.595 1.00 84.31 95 GLY A O 1
ATOM 730 N N . TYR A 1 96 ? 8.463 7.697 -2.075 1.00 84.12 96 TYR A N 1
ATOM 731 C CA . TYR A 1 96 ? 7.937 7.646 -3.445 1.00 84.12 96 TYR A CA 1
ATOM 732 C C . TYR A 1 96 ? 7.776 9.042 -4.062 1.00 84.12 96 TYR A C 1
ATOM 734 O O . TYR A 1 96 ? 8.239 9.295 -5.172 1.00 84.12 96 TYR A O 1
ATOM 742 N N . SER A 1 97 ? 7.147 9.957 -3.323 1.00 76.81 97 SER A N 1
ATOM 743 C CA . SER A 1 97 ? 6.885 11.336 -3.748 1.00 76.81 97 SER A CA 1
ATOM 744 C C . SER A 1 97 ? 8.034 12.305 -3.452 1.00 76.81 97 SER A C 1
ATOM 746 O O . SER A 1 97 ? 7.952 13.474 -3.808 1.00 76.81 97 SER A O 1
ATOM 748 N N . GLU A 1 98 ? 9.088 11.840 -2.781 1.00 79.06 98 GLU A N 1
ATOM 749 C CA . GLU A 1 98 ? 10.245 12.651 -2.372 1.00 79.06 98 GLU A CA 1
ATOM 750 C C . GLU A 1 98 ? 11.373 12.615 -3.417 1.00 79.06 98 GLU A C 1
ATOM 752 O O . GLU A 1 98 ? 12.441 13.177 -3.204 1.00 79.06 98 GLU A O 1
ATOM 757 N N . GLY A 1 99 ? 11.145 11.948 -4.554 1.00 77.94 99 GLY A N 1
ATOM 758 C CA . GLY A 1 99 ? 12.137 11.818 -5.620 1.00 77.94 99 GLY A CA 1
ATOM 759 C C . GLY A 1 99 ? 13.274 10.848 -5.296 1.00 77.94 99 GLY A C 1
ATOM 760 O O . GLY A 1 99 ? 14.270 10.842 -6.015 1.00 77.94 99 GLY A O 1
ATOM 761 N N . LEU A 1 100 ? 13.135 10.017 -4.252 1.00 86.06 100 LEU A N 1
ATOM 762 C CA . LEU A 1 100 ? 14.151 9.019 -3.924 1.00 86.06 100 LEU A CA 1
ATOM 763 C C . LEU A 1 100 ? 14.345 8.030 -5.083 1.00 86.06 100 LEU A C 1
ATOM 765 O O . LEU A 1 100 ? 13.381 7.729 -5.804 1.00 86.06 100 LEU A O 1
ATOM 769 N N . PRO A 1 101 ? 15.560 7.481 -5.258 1.00 92.75 101 PRO A N 1
ATOM 770 C CA . PRO A 1 101 ? 15.801 6.353 -6.146 1.00 92.75 101 PRO A CA 1
ATOM 771 C C . PRO A 1 101 ? 14.866 5.181 -5.836 1.00 92.75 101 PRO A C 1
ATOM 773 O O . PRO A 1 101 ? 14.502 4.931 -4.689 1.00 92.75 101 PRO A O 1
ATOM 776 N N . SER A 1 102 ? 14.466 4.435 -6.867 1.00 92.88 102 SER A N 1
ATOM 777 C CA . SER A 1 102 ? 13.451 3.384 -6.720 1.00 92.88 102 SER A CA 1
ATOM 778 C C . SER A 1 102 ? 13.833 2.303 -5.709 1.00 92.88 102 SER A C 1
ATOM 780 O O . SER A 1 102 ? 12.945 1.821 -5.026 1.00 92.88 102 SER A O 1
ATOM 782 N N . ASN A 1 103 ? 15.117 1.965 -5.570 1.00 95.19 103 ASN A N 1
ATOM 783 C CA . ASN A 1 103 ? 15.624 0.992 -4.596 1.00 95.19 103 ASN A CA 1
ATOM 784 C C . ASN A 1 103 ? 15.571 1.483 -3.137 1.00 95.19 103 ASN A C 1
ATOM 786 O O . ASN A 1 103 ? 15.562 0.652 -2.233 1.00 95.19 103 ASN A O 1
ATOM 790 N N . GLU A 1 104 ? 15.544 2.798 -2.907 1.00 94.38 104 GLU A N 1
ATOM 791 C CA . GLU A 1 104 ? 15.498 3.404 -1.567 1.00 94.38 104 GLU A CA 1
ATOM 792 C C . GLU A 1 104 ? 14.064 3.629 -1.069 1.00 94.38 104 GLU A C 1
ATOM 794 O O . GLU A 1 104 ? 13.831 3.807 0.130 1.00 94.38 104 GLU A O 1
ATOM 799 N N . VAL A 1 105 ? 13.085 3.584 -1.977 1.00 93.56 105 VAL A N 1
ATOM 800 C CA . VAL A 1 105 ? 11.665 3.575 -1.617 1.00 93.56 105 VAL A CA 1
ATOM 801 C C . VAL A 1 105 ? 11.376 2.346 -0.754 1.00 93.56 105 VAL A C 1
ATOM 803 O O . VAL A 1 105 ? 11.847 1.243 -1.036 1.00 93.56 105 VAL A O 1
ATOM 806 N N . ALA A 1 106 ? 10.575 2.526 0.295 1.00 93.50 106 ALA A N 1
ATOM 807 C CA . ALA A 1 106 ? 10.217 1.445 1.206 1.00 93.50 106 ALA A CA 1
ATOM 808 C C . ALA A 1 106 ? 8.705 1.282 1.325 1.00 93.50 106 ALA A C 1
ATOM 810 O O . ALA A 1 106 ? 8.000 2.241 1.645 1.00 93.50 106 ALA A O 1
ATOM 811 N N . LEU A 1 107 ? 8.223 0.060 1.121 1.00 95.31 107 LEU A N 1
ATOM 812 C CA . LEU A 1 107 ? 6.840 -0.335 1.346 1.00 95.31 107 LEU A CA 1
ATOM 813 C C . LEU A 1 107 ? 6.659 -0.645 2.834 1.00 95.31 107 LEU A C 1
ATOM 815 O O . LEU A 1 107 ? 7.342 -1.506 3.385 1.00 95.31 107 LEU A O 1
ATOM 819 N N . LYS A 1 108 ? 5.775 0.094 3.501 1.00 94.25 108 LYS A N 1
ATOM 820 C CA . LYS A 1 108 ? 5.555 0.033 4.949 1.00 94.25 108 LYS A CA 1
ATOM 821 C C . LYS A 1 108 ? 4.079 -0.118 5.261 1.00 94.25 108 LYS A C 1
ATOM 823 O O . LYS A 1 108 ? 3.232 0.402 4.534 1.00 94.25 108 LYS A O 1
ATOM 828 N N . THR A 1 109 ? 3.790 -0.777 6.375 1.00 94.44 109 THR A N 1
ATOM 829 C CA . THR A 1 109 ? 2.427 -0.944 6.881 1.00 94.44 109 THR A CA 1
ATOM 830 C C . THR A 1 109 ? 2.244 -0.314 8.250 1.00 94.44 109 THR A C 1
ATOM 832 O O . THR A 1 109 ? 3.185 -0.184 9.036 1.00 94.44 109 THR A O 1
ATOM 835 N N . TRP A 1 110 ? 1.007 0.069 8.542 1.00 94.38 110 TRP A N 1
ATOM 836 C CA . TRP A 1 110 ? 0.562 0.490 9.861 1.00 94.38 110 TRP A CA 1
ATOM 837 C C . TRP A 1 110 ? -0.815 -0.092 10.141 1.00 94.38 110 TRP A C 1
ATOM 839 O O . TRP A 1 110 ? -1.632 -0.210 9.233 1.00 94.38 110 TRP A O 1
ATOM 849 N N . THR A 1 111 ? -1.080 -0.415 11.400 1.00 92.94 111 THR A N 1
ATOM 850 C CA . THR A 1 111 ? -2.388 -0.870 11.881 1.00 92.94 111 THR A CA 1
ATOM 851 C C . THR A 1 111 ? -2.919 0.140 12.889 1.00 92.94 111 THR A C 1
ATOM 853 O O . THR A 1 111 ? -2.202 0.513 13.819 1.00 92.94 111 THR A O 1
ATOM 856 N N . LEU A 1 112 ? -4.149 0.605 12.694 1.00 88.50 112 LEU A N 1
ATOM 857 C CA . LEU A 1 112 ? -4.837 1.488 13.630 1.00 88.50 112 LEU A CA 1
ATOM 858 C C . LEU A 1 112 ? -5.321 0.669 14.831 1.00 88.50 112 LEU A C 1
ATOM 860 O O . LEU A 1 112 ? -5.852 -0.432 14.670 1.00 88.50 112 LEU A O 1
ATOM 864 N N . SER A 1 113 ? -5.117 1.188 16.037 1.00 85.75 113 SER A N 1
ATOM 865 C CA . SER A 1 113 ? -5.605 0.573 17.265 1.00 85.75 113 SER A CA 1
ATOM 866 C C . SER A 1 113 ? -7.141 0.485 17.265 1.00 85.75 113 SER A C 1
ATOM 868 O O . SER A 1 113 ? -7.802 1.339 16.673 1.00 85.75 113 SER A O 1
ATOM 870 N N . PRO A 1 114 ? -7.744 -0.514 17.939 1.00 83.50 114 PRO A N 1
ATOM 871 C CA . PRO A 1 114 ? -9.202 -0.677 17.966 1.00 83.50 114 PRO A CA 1
ATOM 872 C C . PRO A 1 114 ? -9.973 0.521 18.534 1.00 83.50 114 PRO A C 1
ATOM 874 O O . PRO A 1 114 ? -11.127 0.723 18.183 1.00 83.50 114 PRO A O 1
ATOM 877 N N . ASP A 1 115 ? -9.341 1.324 19.394 1.00 81.06 115 ASP A N 1
ATOM 878 C CA . ASP A 1 115 ? -9.912 2.564 19.932 1.00 81.06 115 ASP A CA 1
ATOM 879 C C . ASP A 1 115 ? -9.768 3.770 18.984 1.00 81.06 115 ASP A C 1
ATOM 881 O O . ASP A 1 115 ? -10.164 4.878 19.341 1.00 81.06 115 ASP A O 1
ATOM 885 N N . LEU A 1 116 ? -9.210 3.552 17.787 1.00 79.06 116 LEU A N 1
ATOM 886 C CA . LEU A 1 116 ? -9.002 4.526 16.713 1.00 79.06 116 LEU A CA 1
ATOM 887 C C . LEU A 1 116 ? -8.066 5.694 17.073 1.00 79.06 116 LEU A C 1
ATOM 889 O O . LEU A 1 116 ? -8.098 6.734 16.412 1.00 79.06 116 LEU A O 1
ATOM 893 N N . LYS A 1 117 ? -7.214 5.537 18.096 1.00 79.81 117 LYS A N 1
ATOM 894 C CA . LYS A 1 117 ? -6.346 6.620 18.598 1.00 79.81 117 LYS A CA 1
ATOM 895 C C . LYS A 1 117 ? -4.909 6.557 18.109 1.00 79.81 117 LYS A C 1
ATOM 897 O O . LYS A 1 117 ? -4.276 7.600 17.952 1.00 79.81 117 LYS A O 1
ATOM 902 N N . GLU A 1 118 ? -4.377 5.363 17.877 1.00 83.88 118 GLU A N 1
ATOM 903 C CA . GLU A 1 118 ? -2.946 5.167 17.665 1.00 83.88 118 GLU A CA 1
ATOM 904 C C . GLU A 1 118 ? -2.654 4.284 16.457 1.00 83.88 118 GLU A C 1
ATOM 906 O O . GLU A 1 118 ? -3.207 3.202 16.285 1.00 83.88 118 GLU A O 1
ATOM 911 N N . TRP A 1 119 ? -1.698 4.712 15.639 1.00 86.44 119 TRP A N 1
ATOM 912 C CA . TRP A 1 119 ? -1.169 3.896 14.554 1.00 86.44 119 TRP A CA 1
ATOM 913 C C . TRP A 1 119 ? 0.077 3.145 15.009 1.00 86.44 119 TRP A C 1
ATOM 915 O O . TRP A 1 119 ? 1.098 3.748 15.345 1.00 86.44 119 TRP A O 1
ATOM 925 N N . LYS A 1 120 ? 0.030 1.816 14.940 1.00 90.19 120 LYS A N 1
ATOM 926 C CA . LYS A 1 120 ? 1.174 0.940 15.205 1.00 90.19 120 LYS A CA 1
ATOM 927 C C . LYS A 1 120 ? 1.874 0.602 13.897 1.00 90.19 120 LYS A C 1
ATOM 929 O O . LYS A 1 120 ? 1.228 0.171 12.946 1.00 90.19 120 LYS A O 1
ATOM 934 N N . LYS A 1 121 ? 3.193 0.799 13.841 1.00 91.25 121 LYS A N 1
ATOM 935 C CA . LYS A 1 121 ? 4.021 0.383 12.696 1.00 91.25 121 LYS A CA 1
ATOM 936 C C . LYS A 1 121 ? 3.995 -1.142 12.570 1.00 91.25 121 LYS A C 1
ATOM 938 O O . LYS A 1 121 ? 4.153 -1.834 13.572 1.00 91.25 121 LYS A O 1
ATOM 943 N N . GLY A 1 122 ? 3.791 -1.630 11.353 1.00 91.19 122 GLY A N 1
ATOM 944 C CA . GLY A 1 122 ? 3.884 -3.039 10.987 1.00 91.19 122 GLY A CA 1
ATOM 945 C C . GLY A 1 122 ? 5.171 -3.340 10.220 1.00 91.19 122 GLY A C 1
ATOM 946 O O . GLY A 1 122 ? 6.192 -2.674 10.404 1.00 91.19 122 GLY A O 1
ATOM 947 N N . SER A 1 123 ? 5.101 -4.337 9.340 1.00 93.81 123 SER A N 1
ATOM 948 C CA . SER A 1 123 ? 6.204 -4.760 8.478 1.00 93.81 123 SER A CA 1
ATOM 949 C C . SER A 1 123 ? 6.623 -3.670 7.490 1.00 93.81 123 SER A C 1
ATOM 951 O O . SER A 1 123 ? 5.816 -2.829 7.068 1.00 93.81 123 SER A O 1
ATOM 953 N N . ALA A 1 124 ? 7.898 -3.712 7.113 1.00 93.56 124 ALA A N 1
ATOM 954 C CA . ALA A 1 124 ? 8.519 -2.795 6.176 1.00 93.56 124 ALA A CA 1
ATOM 955 C C . ALA A 1 124 ? 9.553 -3.528 5.322 1.00 93.56 124 ALA A C 1
ATOM 957 O O . ALA A 1 124 ? 10.274 -4.385 5.827 1.00 93.56 124 ALA A O 1
ATOM 958 N N . ILE A 1 125 ? 9.659 -3.137 4.058 1.00 95.88 125 ILE A N 1
ATOM 959 C CA . ILE A 1 125 ? 10.640 -3.667 3.113 1.00 95.88 125 ILE A CA 1
ATOM 960 C C . ILE A 1 125 ? 11.119 -2.552 2.182 1.00 95.88 125 ILE A C 1
ATOM 962 O O . ILE A 1 125 ? 10.312 -1.753 1.701 1.00 95.88 125 ILE A O 1
ATOM 966 N N . GLN A 1 126 ? 12.425 -2.482 1.917 1.00 96.50 126 GLN A N 1
ATOM 967 C CA . GLN A 1 126 ? 12.954 -1.616 0.863 1.00 96.50 126 GLN A CA 1
ATOM 968 C C . GLN A 1 126 ? 12.814 -2.289 -0.501 1.00 96.50 126 GLN A C 1
ATOM 970 O O . GLN A 1 126 ? 13.013 -3.492 -0.646 1.00 96.50 126 GLN A O 1
ATOM 975 N N . VAL A 1 127 ? 12.510 -1.510 -1.533 1.00 96.56 127 VAL A N 1
ATOM 976 C CA . VAL A 1 127 ? 12.377 -2.027 -2.902 1.00 96.56 127 VAL A CA 1
ATOM 977 C C . VAL A 1 127 ? 13.687 -2.663 -3.388 1.00 96.56 127 VAL A C 1
ATOM 979 O O . VAL A 1 127 ? 13.650 -3.665 -4.098 1.00 96.56 127 VAL A O 1
ATOM 982 N N . GLY A 1 128 ? 14.845 -2.148 -2.959 1.00 96.88 128 GLY A N 1
ATOM 983 C CA . GLY A 1 128 ? 16.136 -2.790 -3.214 1.00 96.88 128 GLY A CA 1
ATOM 984 C C . GLY A 1 128 ? 16.225 -4.211 -2.644 1.00 96.88 128 GLY A C 1
ATOM 985 O O . GLY A 1 128 ? 16.670 -5.120 -3.345 1.00 96.88 128 GLY A O 1
ATOM 986 N N . ASP A 1 129 ? 15.734 -4.423 -1.420 1.00 96.69 129 ASP A N 1
ATOM 987 C CA . ASP A 1 129 ? 15.698 -5.744 -0.776 1.00 96.69 129 ASP A CA 1
ATOM 988 C C . ASP A 1 129 ? 14.695 -6.684 -1.453 1.00 96.69 129 ASP A C 1
ATOM 990 O O . ASP A 1 129 ? 14.953 -7.883 -1.572 1.00 96.69 129 ASP A O 1
ATOM 994 N N . LEU A 1 130 ? 13.567 -6.148 -1.933 1.00 96.19 130 LEU A N 1
ATOM 995 C CA . LEU A 1 130 ? 12.598 -6.900 -2.732 1.00 96.19 130 LEU A CA 1
ATOM 996 C C . LEU A 1 130 ? 13.250 -7.421 -4.016 1.00 96.19 130 LEU A C 1
ATOM 998 O O . LEU A 1 130 ? 13.195 -8.618 -4.297 1.00 96.19 130 LEU A O 1
ATOM 1002 N N . TRP A 1 131 ? 13.920 -6.545 -4.770 1.00 96.25 131 TRP A N 1
ATOM 1003 C CA . TRP A 1 131 ? 14.625 -6.917 -6.002 1.00 96.25 131 TRP A CA 1
ATOM 1004 C C . TRP A 1 131 ? 15.785 -7.888 -5.766 1.00 96.25 131 TRP A C 1
ATOM 1006 O 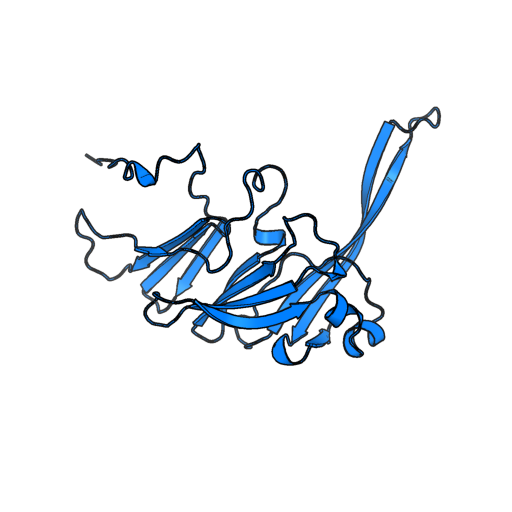O . TRP A 1 131 ? 16.131 -8.662 -6.662 1.00 96.25 131 TRP A O 1
ATOM 1016 N N . GLY A 1 132 ? 16.408 -7.821 -4.587 1.00 95.25 132 GLY A N 1
ATOM 1017 C CA . GLY A 1 132 ? 17.471 -8.725 -4.154 1.00 95.25 132 GLY A CA 1
ATOM 1018 C C . GLY A 1 132 ? 16.973 -10.082 -3.650 1.00 95.25 132 GLY A C 1
ATOM 1019 O O . GLY A 1 132 ? 17.785 -10.988 -3.452 1.00 95.25 132 GLY A O 1
ATOM 1020 N N . SER A 1 133 ? 15.663 -10.253 -3.445 1.00 95.94 133 SER A N 1
ATOM 1021 C CA . SER A 1 133 ? 15.102 -11.509 -2.947 1.00 95.94 133 SER A CA 1
ATOM 1022 C C . SER A 1 133 ? 15.217 -12.638 -3.983 1.00 95.94 133 SER A C 1
ATOM 1024 O O . SER A 1 133 ? 15.179 -12.436 -5.206 1.00 95.94 133 SER A O 1
ATOM 1026 N N . LYS A 1 134 ? 15.351 -13.872 -3.480 1.00 94.81 134 LYS A N 1
ATOM 1027 C CA . LYS A 1 134 ? 15.418 -15.072 -4.327 1.00 94.81 134 LYS A CA 1
ATOM 1028 C C . LYS A 1 134 ? 14.111 -15.297 -5.087 1.00 94.81 134 LYS A C 1
ATOM 1030 O O . LYS A 1 134 ? 14.164 -15.659 -6.257 1.00 94.81 134 LYS A O 1
ATOM 1035 N N . SER A 1 135 ? 12.969 -15.072 -4.435 1.00 95.56 135 SER A N 1
ATOM 1036 C CA . SER A 1 135 ? 11.637 -15.233 -5.029 1.00 95.56 135 SER A CA 1
ATOM 1037 C C . SER A 1 135 ? 11.411 -14.245 -6.175 1.00 95.56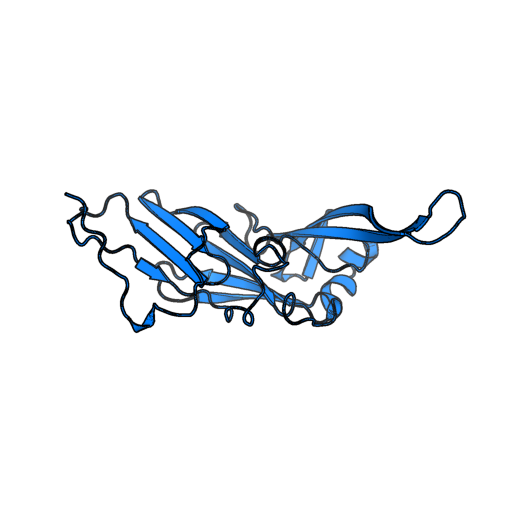 135 SER A C 1
ATOM 1039 O O . SER A 1 135 ? 11.003 -14.666 -7.253 1.00 95.56 135 SER A O 1
ATOM 1041 N N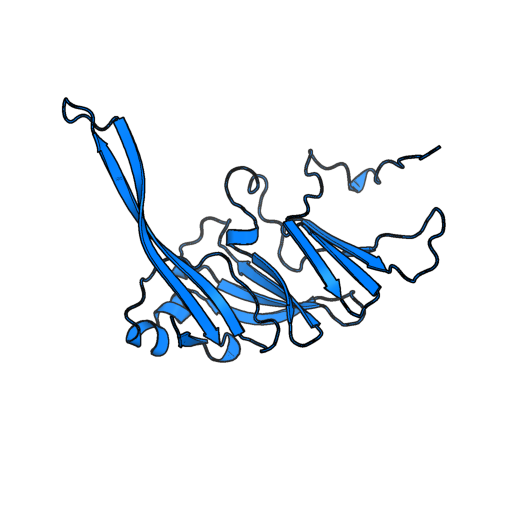 . PHE A 1 136 ? 11.790 -12.973 -6.008 1.00 95.69 136 PHE A N 1
ATOM 1042 C CA . PHE A 1 136 ? 11.704 -11.976 -7.081 1.00 95.69 136 PHE A CA 1
ATOM 1043 C C . PHE A 1 136 ? 12.589 -12.338 -8.280 1.00 95.69 136 PHE A C 1
ATOM 1045 O O . PHE A 1 136 ? 12.142 -12.314 -9.427 1.00 95.69 136 PHE A O 1
ATOM 1052 N N . SER A 1 137 ? 13.846 -12.712 -8.019 1.00 92.94 137 SER A N 1
ATOM 1053 C CA . SER A 1 137 ? 14.799 -13.062 -9.081 1.00 92.94 137 SER A CA 1
ATOM 1054 C C . SER A 1 137 ? 14.381 -14.320 -9.850 1.00 92.94 137 SER A C 1
ATOM 1056 O O . SER A 1 137 ? 14.572 -14.383 -11.062 1.00 92.94 137 SER A O 1
ATOM 1058 N N . ALA A 1 138 ? 13.794 -15.308 -9.169 1.00 94.69 138 ALA A N 1
ATOM 1059 C CA . ALA A 1 138 ? 13.335 -16.551 -9.788 1.00 94.69 138 ALA A CA 1
ATOM 1060 C C . ALA A 1 138 ? 12.169 -16.347 -10.772 1.00 94.69 138 ALA A C 1
ATOM 1062 O O . ALA A 1 138 ? 12.042 -17.121 -11.717 1.00 94.69 138 ALA A O 1
ATOM 1063 N N . MET A 1 139 ? 11.348 -15.311 -10.576 1.00 93.19 139 MET A N 1
ATOM 1064 C CA . MET A 1 139 ? 10.211 -14.997 -11.452 1.00 93.19 139 MET A CA 1
ATOM 1065 C C . MET A 1 139 ? 10.593 -14.165 -12.686 1.00 93.19 139 MET A C 1
ATOM 1067 O O . MET A 1 139 ? 9.758 -13.955 -13.558 1.00 93.19 139 MET A O 1
ATOM 1071 N N . GLY A 1 140 ? 11.838 -13.680 -12.785 1.00 91.75 140 GLY A N 1
ATOM 1072 C CA . GLY A 1 140 ? 12.272 -12.860 -13.923 1.00 91.75 140 GLY A CA 1
ATOM 1073 C C . GLY A 1 140 ? 11.573 -11.497 -14.008 1.00 91.75 140 GLY A C 1
ATOM 1074 O O . GLY A 1 140 ? 11.441 -10.946 -15.097 1.00 91.75 140 GLY A O 1
ATOM 1075 N N . LEU A 1 141 ? 11.115 -10.964 -12.871 1.00 93.69 141 LEU A N 1
ATOM 1076 C CA . LEU A 1 141 ? 10.343 -9.724 -12.805 1.00 93.69 141 LEU A CA 1
ATOM 1077 C C . LEU A 1 141 ? 11.192 -8.474 -13.095 1.00 93.69 141 LEU A C 1
ATOM 1079 O O . LEU A 1 141 ? 12.379 -8.421 -12.748 1.00 93.69 141 LEU A O 1
ATOM 1083 N N . PRO A 1 142 ? 10.584 -7.421 -13.667 1.00 93.88 142 PRO A N 1
ATOM 1084 C CA . PRO A 1 142 ? 11.282 -6.179 -13.961 1.00 93.88 142 PRO A CA 1
ATOM 1085 C C . PRO A 1 142 ? 11.622 -5.403 -12.687 1.00 93.88 142 PRO A C 1
ATOM 1087 O O . PRO A 1 142 ? 10.782 -5.196 -11.811 1.00 93.88 142 PRO A O 1
ATOM 1090 N N . ARG A 1 143 ? 12.849 -4.876 -12.606 1.00 95.19 143 ARG A N 1
ATOM 1091 C CA . ARG A 1 143 ? 13.306 -4.013 -11.499 1.00 95.19 143 ARG A CA 1
ATOM 1092 C C . ARG A 1 143 ? 12.810 -2.574 -11.662 1.00 95.19 143 ARG A C 1
ATOM 1094 O O . ARG A 1 143 ? 13.591 -1.631 -11.769 1.00 95.19 143 ARG A O 1
ATOM 1101 N N . VAL A 1 144 ? 11.492 -2.423 -11.710 1.00 93.75 144 VAL A N 1
ATOM 1102 C CA . VAL A 1 144 ? 10.791 -1.136 -11.777 1.00 93.75 144 VAL A CA 1
ATOM 1103 C C . VAL A 1 144 ? 10.191 -0.785 -10.421 1.00 93.75 144 VAL A C 1
ATOM 1105 O O . VAL A 1 144 ? 10.056 -1.633 -9.535 1.00 93.75 144 VAL A O 1
ATOM 1108 N N . ARG A 1 145 ? 9.869 0.497 -10.233 1.00 92.75 145 ARG A N 1
ATOM 1109 C CA . ARG A 1 145 ? 9.252 0.981 -8.997 1.00 92.75 145 ARG A CA 1
ATOM 1110 C C . ARG A 1 145 ? 7.848 0.378 -8.856 1.00 92.75 145 ARG A C 1
ATOM 1112 O O . ARG A 1 145 ? 7.053 0.557 -9.777 1.00 92.75 145 ARG A O 1
ATOM 1119 N N . PRO A 1 146 ? 7.524 -0.280 -7.730 1.00 95.12 146 PRO A N 1
ATOM 1120 C CA . PRO A 1 146 ? 6.167 -0.737 -7.480 1.00 95.12 146 PRO A CA 1
ATOM 1121 C C . PRO A 1 146 ? 5.182 0.427 -7.390 1.00 95.12 146 PRO A C 1
ATOM 1123 O O . PRO A 1 146 ? 5.542 1.530 -6.977 1.00 95.12 146 PRO A O 1
ATOM 1126 N N . MET A 1 147 ? 3.934 0.172 -7.764 1.00 94.31 147 MET A N 1
ATOM 1127 C CA . MET A 1 147 ? 2.839 1.140 -7.740 1.00 94.31 147 MET A CA 1
ATOM 1128 C C . MET A 1 147 ? 1.559 0.500 -7.201 1.00 94.31 147 MET A C 1
ATOM 1130 O O . MET A 1 147 ? 1.430 -0.721 -7.179 1.00 94.31 147 MET A O 1
ATOM 1134 N N . PHE A 1 148 ? 0.612 1.340 -6.787 1.00 95.50 148 PHE A N 1
ATOM 1135 C CA . PHE A 1 148 ? -0.737 0.973 -6.350 1.00 95.50 148 PHE A CA 1
ATOM 1136 C C . PHE A 1 148 ? -0.753 -0.167 -5.322 1.00 95.50 148 PHE A C 1
ATOM 1138 O O . PHE A 1 148 ? -1.243 -1.256 -5.616 1.00 95.50 148 PHE A O 1
ATOM 1145 N N . PRO A 1 149 ? -0.202 0.049 -4.115 1.00 96.00 149 PRO A N 1
ATOM 1146 C CA . PRO A 1 149 ? -0.154 -1.001 -3.115 1.00 96.00 149 PRO A CA 1
ATOM 1147 C C . PRO A 1 149 ? -1.563 -1.275 -2.586 1.00 96.00 149 PRO A C 1
ATOM 1149 O O . PRO A 1 149 ? -2.258 -0.348 -2.172 1.00 96.00 149 PRO A O 1
ATOM 1152 N N . VAL A 1 150 ? -1.982 -2.537 -2.564 1.00 95.69 150 VAL A N 1
ATOM 1153 C CA . VAL A 1 150 ? -3.307 -2.966 -2.095 1.00 95.69 150 VAL A CA 1
ATOM 1154 C C . VAL A 1 150 ? -3.145 -4.032 -1.019 1.00 95.69 150 VAL A C 1
ATOM 1156 O O . VAL A 1 150 ? -2.413 -4.998 -1.195 1.00 95.69 150 VAL A O 1
ATOM 1159 N N . LEU A 1 151 ? -3.826 -3.851 0.109 1.00 94.88 151 LEU A N 1
ATOM 1160 C CA . LEU A 1 151 ? -3.850 -4.824 1.201 1.00 94.88 151 LEU A CA 1
ATOM 1161 C C . LEU A 1 151 ? -4.751 -6.007 0.829 1.00 94.88 151 LEU A C 1
ATOM 1163 O O . LEU A 1 151 ? -5.849 -5.791 0.311 1.00 94.88 151 LEU A O 1
ATOM 1167 N N . SER A 1 152 ? -4.331 -7.235 1.139 1.00 94.50 152 SER A N 1
ATOM 1168 C CA . SER A 1 152 ? -5.267 -8.362 1.176 1.00 94.50 152 SER A CA 1
ATOM 1169 C C . SER A 1 152 ? -6.291 -8.142 2.291 1.00 94.50 152 SER A C 1
ATOM 1171 O O . SER A 1 152 ? -5.941 -7.711 3.391 1.00 94.50 152 SER A O 1
ATOM 1173 N N . MET A 1 153 ? -7.566 -8.415 2.011 1.00 89.75 153 MET A N 1
ATOM 1174 C CA . MET A 1 153 ? -8.631 -8.280 3.012 1.00 89.75 153 MET A CA 1
ATOM 1175 C C . MET A 1 153 ? -8.595 -9.426 4.032 1.00 89.75 153 MET A C 1
ATOM 1177 O O . MET A 1 153 ? -8.889 -9.210 5.212 1.00 89.75 153 MET A O 1
ATOM 1181 N N . ASP A 1 154 ? -8.179 -10.612 3.585 1.00 90.00 154 ASP A N 1
ATOM 1182 C CA . ASP A 1 154 ? -8.335 -11.867 4.326 1.00 90.00 154 ASP A CA 1
ATOM 1183 C C . ASP A 1 154 ? -7.021 -12.392 4.915 1.00 90.00 154 ASP A C 1
ATOM 1185 O O . ASP A 1 154 ? -7.041 -13.172 5.865 1.00 90.00 154 ASP A O 1
ATOM 1189 N N . GLU A 1 155 ? -5.877 -11.949 4.387 1.00 92.50 155 GLU A N 1
ATOM 1190 C CA . GLU A 1 155 ? -4.558 -12.448 4.785 1.00 92.50 155 GLU A CA 1
ATOM 1191 C C . GLU A 1 155 ? -3.669 -11.317 5.301 1.00 92.50 155 GLU A C 1
ATOM 1193 O O . GLU A 1 155 ? -3.396 -10.339 4.601 1.00 92.50 155 GLU A O 1
ATOM 1198 N N . ASP A 1 156 ? -3.189 -11.449 6.538 1.00 91.56 156 ASP A N 1
ATOM 1199 C CA . ASP A 1 156 ? -2.320 -10.437 7.122 1.00 91.56 156 ASP A CA 1
ATOM 1200 C C . ASP A 1 156 ? -0.913 -10.490 6.517 1.00 91.56 156 ASP A C 1
ATOM 1202 O O . ASP A 1 156 ? -0.374 -11.555 6.232 1.00 91.56 156 ASP A O 1
ATOM 1206 N N . GLY A 1 157 ? -0.299 -9.324 6.336 1.00 92.31 157 GLY A N 1
ATOM 1207 C CA . GLY A 1 157 ? 1.027 -9.193 5.740 1.00 92.31 157 GLY A CA 1
ATOM 1208 C C . GLY A 1 157 ? 1.056 -9.350 4.220 1.00 92.31 157 GLY A C 1
ATOM 1209 O O . GLY A 1 157 ? 2.091 -9.042 3.629 1.00 92.31 157 GLY A O 1
ATOM 1210 N N . ILE A 1 158 ? -0.056 -9.743 3.587 1.00 96.19 158 ILE A N 1
ATOM 1211 C CA . ILE A 1 158 ? -0.147 -9.888 2.135 1.00 96.19 158 ILE A CA 1
ATOM 1212 C C . ILE A 1 158 ? -0.504 -8.557 1.471 1.00 96.19 158 ILE A C 1
ATOM 1214 O O . ILE A 1 158 ? -1.523 -7.931 1.784 1.00 96.19 158 ILE A O 1
ATOM 1218 N N . ILE A 1 159 ? 0.341 -8.122 0.534 1.00 96.81 159 ILE A N 1
ATOM 1219 C CA . ILE A 1 159 ? 0.154 -6.897 -0.249 1.00 96.81 159 ILE A CA 1
ATOM 1220 C C . ILE A 1 159 ? 0.327 -7.190 -1.732 1.00 96.81 159 ILE A C 1
ATOM 1222 O O . ILE A 1 159 ? 1.310 -7.792 -2.151 1.00 96.81 159 ILE A O 1
ATOM 1226 N N . TYR A 1 160 ? -0.590 -6.671 -2.534 1.00 97.12 160 TYR A N 1
ATOM 1227 C CA . TYR A 1 160 ? -0.484 -6.648 -3.983 1.00 97.12 160 TYR A CA 1
ATOM 1228 C C . TYR A 1 160 ? 0.149 -5.337 -4.431 1.00 97.12 160 TYR A C 1
ATOM 1230 O O . TYR A 1 160 ? -0.218 -4.269 -3.935 1.00 97.12 160 TYR A O 1
ATOM 1238 N N . VAL A 1 161 ? 1.085 -5.398 -5.373 1.00 97.31 161 VAL A N 1
ATOM 1239 C CA . VAL A 1 161 ? 1.644 -4.206 -6.025 1.00 97.31 161 VAL A CA 1
ATOM 1240 C C . VAL A 1 161 ? 1.757 -4.424 -7.526 1.00 97.31 161 VAL A C 1
ATOM 1242 O O . VAL A 1 161 ? 1.850 -5.551 -8.007 1.00 97.31 161 VAL A O 1
ATOM 1245 N N . PHE A 1 162 ? 1.788 -3.324 -8.263 1.00 95.94 162 PHE A N 1
ATOM 1246 C CA . PHE A 1 162 ? 1.881 -3.312 -9.713 1.00 95.94 162 PHE A CA 1
ATOM 1247 C C . PHE A 1 162 ? 3.297 -2.947 -10.148 1.00 95.94 162 PHE A C 1
ATOM 1249 O O . PHE A 1 162 ? 3.873 -1.978 -9.647 1.00 95.94 162 PHE A O 1
ATOM 1256 N N . LEU A 1 163 ? 3.841 -3.695 -11.105 1.00 95.81 163 LEU A N 1
ATOM 1257 C CA . LEU A 1 163 ? 5.103 -3.399 -11.775 1.00 95.81 163 LEU A CA 1
ATOM 1258 C C . LEU A 1 163 ? 4.810 -3.031 -13.232 1.00 95.81 163 LEU A C 1
ATOM 1260 O O . LEU A 1 163 ? 4.427 -3.886 -14.031 1.00 95.81 163 LEU A O 1
ATOM 1264 N N . ASN A 1 164 ? 4.990 -1.754 -13.568 1.00 92.56 164 ASN A N 1
ATOM 1265 C CA . ASN A 1 164 ? 4.785 -1.236 -14.918 1.00 92.56 164 ASN A CA 1
ATOM 1266 C C . ASN A 1 164 ? 6.128 -1.025 -15.613 1.00 92.56 164 ASN A C 1
ATOM 1268 O O . ASN A 1 164 ? 6.915 -0.165 -15.213 1.00 92.56 164 ASN A O 1
ATOM 1272 N N . GLU A 1 165 ? 6.374 -1.781 -16.677 1.00 91.12 165 GLU A N 1
ATOM 1273 C CA . GLU A 1 165 ? 7.512 -1.561 -17.565 1.00 91.12 165 GLU A CA 1
ATOM 1274 C C . GLU A 1 165 ? 7.121 -0.509 -18.589 1.00 91.12 165 GLU A C 1
ATOM 1276 O O . GLU A 1 165 ? 6.346 -0.777 -19.505 1.00 91.12 165 GLU A O 1
ATOM 1281 N N . ILE A 1 166 ? 7.623 0.706 -18.407 1.00 89.06 166 ILE A N 1
ATOM 1282 C CA . ILE A 1 166 ? 7.330 1.838 -19.280 1.00 89.06 166 ILE A CA 1
ATOM 1283 C C . ILE A 1 166 ? 8.570 2.210 -20.090 1.00 89.06 166 ILE A C 1
ATOM 1285 O O . ILE A 1 166 ? 9.681 2.257 -19.566 1.00 89.06 166 ILE A O 1
ATOM 1289 N N . GLU A 1 167 ? 8.369 2.497 -21.369 1.00 88.44 167 GLU A N 1
ATOM 1290 C CA . GLU A 1 167 ? 9.379 3.052 -22.267 1.00 88.44 167 GLU A CA 1
ATOM 1291 C C . GLU A 1 167 ? 8.899 4.415 -22.771 1.00 88.44 167 GLU A C 1
ATOM 1293 O O . GLU A 1 167 ? 7.708 4.610 -23.012 1.00 88.44 167 GLU A O 1
ATOM 1298 N N . TYR A 1 168 ? 9.824 5.357 -22.944 1.00 86.38 168 TYR A N 1
ATOM 1299 C CA . TYR A 1 168 ? 9.549 6.608 -23.640 1.00 86.38 168 TYR A CA 1
ATOM 1300 C C . TYR A 1 168 ? 10.013 6.470 -25.083 1.00 86.38 168 TYR A C 1
ATOM 1302 O O . TYR A 1 168 ? 11.213 6.386 -25.339 1.00 86.38 168 TYR A O 1
ATOM 1310 N N . VAL A 1 169 ? 9.062 6.442 -26.010 1.00 89.69 169 VAL A N 1
ATOM 1311 C CA . VAL A 1 169 ? 9.335 6.386 -27.446 1.00 89.69 169 VAL A CA 1
ATOM 1312 C C . VAL A 1 169 ? 9.201 7.795 -28.003 1.00 89.69 169 VAL A C 1
ATOM 1314 O O . VAL A 1 169 ? 8.208 8.473 -27.743 1.00 89.69 169 VAL A O 1
ATOM 1317 N N . ASP A 1 170 ? 10.207 8.255 -28.740 1.00 93.00 170 ASP A N 1
ATOM 1318 C CA . ASP A 1 170 ? 10.134 9.548 -29.413 1.00 93.00 170 ASP A CA 1
ATOM 1319 C C . ASP A 1 170 ? 9.058 9.488 -30.515 1.00 93.00 170 ASP A C 1
ATOM 1321 O O . ASP A 1 170 ? 9.084 8.624 -31.394 1.00 93.00 170 ASP A O 1
ATOM 1325 N N . GLU A 1 171 ? 8.101 10.410 -30.467 1.00 89.31 171 GLU A N 1
ATOM 1326 C CA . GLU A 1 171 ? 7.135 10.610 -31.544 1.00 89.31 171 GLU A CA 1
ATOM 1327 C C . GLU A 1 171 ? 7.808 11.436 -32.635 1.00 89.31 171 GLU A C 1
ATOM 1329 O O . GLU A 1 171 ? 8.294 12.538 -32.371 1.00 89.31 171 GLU A O 1
ATOM 1334 N N . VAL A 1 172 ? 7.839 10.913 -33.860 1.00 91.94 172 VAL A N 1
ATOM 1335 C CA . VAL A 1 172 ? 8.459 11.560 -35.021 1.00 91.94 172 VAL A CA 1
ATOM 1336 C C . VAL A 1 172 ? 7.409 11.951 -36.053 1.00 91.94 172 VAL A C 1
ATOM 1338 O O . VAL A 1 172 ? 6.484 11.189 -36.324 1.00 91.94 172 VAL A O 1
ATOM 1341 N N . ASN A 1 173 ? 7.550 13.145 -36.630 1.00 90.00 173 ASN A N 1
ATOM 1342 C CA . ASN A 1 173 ? 6.725 13.575 -37.762 1.00 90.00 173 ASN A CA 1
ATOM 1343 C C . ASN A 1 173 ? 7.201 12.952 -39.088 1.00 90.00 173 ASN A C 1
ATOM 1345 O O . ASN A 1 173 ? 8.238 12.292 -39.146 1.00 90.00 173 ASN A O 1
ATOM 1349 N N . ASP A 1 174 ? 6.481 13.230 -40.178 1.00 90.56 174 ASP A N 1
ATOM 1350 C CA . ASP A 1 174 ? 6.799 12.728 -41.527 1.00 90.56 174 ASP A CA 1
ATOM 1351 C C . ASP A 1 174 ? 8.183 13.167 -42.051 1.00 90.56 174 ASP A C 1
ATOM 1353 O O . ASP A 1 174 ? 8.708 12.590 -43.002 1.00 90.56 174 ASP A O 1
ATOM 1357 N N . PHE A 1 175 ? 8.800 14.175 -41.424 1.00 90.19 175 PHE A N 1
ATOM 1358 C CA . PHE A 1 175 ? 10.148 14.661 -41.731 1.00 90.19 175 PHE A CA 1
ATOM 1359 C C . PHE A 1 175 ? 11.228 14.053 -40.816 1.00 90.19 175 PHE A C 1
ATOM 1361 O O . PHE A 1 175 ? 12.386 14.470 -40.876 1.00 90.19 175 PHE A O 1
ATOM 1368 N N . GLY A 1 176 ? 10.868 13.097 -39.952 1.00 87.12 176 GLY A N 1
ATOM 1369 C CA . GLY A 1 176 ? 11.775 12.443 -39.005 1.00 87.12 176 GLY A CA 1
ATOM 1370 C C . GLY A 1 176 ? 12.179 13.311 -37.809 1.00 87.12 176 GLY A C 1
ATOM 1371 O O . GLY A 1 176 ? 13.139 12.983 -37.114 1.00 87.12 176 GLY A O 1
ATOM 1372 N N . GLN A 1 177 ? 11.487 14.425 -37.560 1.00 90.81 177 GLN A N 1
ATOM 1373 C CA . GLN A 1 177 ? 11.761 15.296 -36.415 1.00 90.81 177 GLN A CA 1
ATOM 1374 C C . GLN A 1 177 ? 10.980 14.822 -35.193 1.00 90.81 177 GLN A C 1
ATOM 1376 O O . GLN A 1 177 ? 9.783 14.556 -35.297 1.00 90.81 177 GLN A O 1
ATOM 1381 N N . ILE A 1 178 ? 11.644 14.771 -34.036 1.00 90.38 178 ILE A N 1
ATOM 1382 C CA . ILE A 1 178 ? 11.010 14.436 -32.758 1.00 90.38 178 ILE A CA 1
ATOM 1383 C C . ILE A 1 178 ? 10.057 15.573 -32.374 1.00 90.38 178 ILE A C 1
ATOM 1385 O O . ILE A 1 178 ? 10.494 16.694 -32.110 1.00 90.38 178 ILE A O 1
ATOM 1389 N N . ILE A 1 179 ? 8.761 15.281 -32.357 1.00 92.62 179 ILE A N 1
ATOM 1390 C CA . ILE A 1 179 ? 7.682 16.214 -32.003 1.00 92.62 179 ILE A CA 1
ATOM 1391 C C . ILE A 1 179 ? 7.140 15.981 -30.592 1.00 92.62 179 ILE A C 1
ATOM 1393 O O . ILE A 1 179 ? 6.447 16.840 -30.051 1.00 92.62 179 ILE A O 1
ATOM 1397 N N . GLY A 1 180 ? 7.476 14.849 -29.980 1.00 89.75 180 GLY A N 1
ATOM 1398 C CA . GLY A 1 180 ? 6.990 14.485 -28.660 1.00 89.75 180 GLY A CA 1
ATOM 1399 C C . GLY A 1 180 ? 7.658 13.230 -28.125 1.00 89.75 180 GLY A C 1
ATOM 1400 O O . GLY A 1 180 ? 8.523 12.636 -28.765 1.00 89.75 180 GLY A O 1
ATOM 1401 N N . ARG A 1 181 ? 7.244 12.829 -26.925 1.00 88.75 181 ARG A N 1
ATOM 1402 C CA . ARG A 1 181 ? 7.591 11.538 -26.333 1.00 88.75 181 ARG A CA 1
ATOM 1403 C C . ARG A 1 181 ? 6.328 10.868 -25.851 1.00 88.75 181 ARG A C 1
ATOM 1405 O O . ARG A 1 181 ? 5.620 11.418 -25.008 1.00 88.75 181 ARG A O 1
ATOM 1412 N N . GLN A 1 182 ? 6.096 9.668 -26.348 1.00 87.44 182 GLN A N 1
ATOM 1413 C CA . GLN A 1 182 ? 5.000 8.826 -25.928 1.00 87.44 182 GLN A CA 1
ATOM 1414 C C . GLN A 1 182 ? 5.469 7.882 -24.828 1.00 87.44 182 GLN A C 1
ATOM 1416 O O . GLN A 1 182 ? 6.498 7.219 -24.960 1.00 87.44 182 GLN A O 1
ATOM 1421 N N . LEU A 1 183 ? 4.692 7.784 -23.753 1.00 88.12 183 LEU A N 1
ATOM 1422 C CA . LEU A 1 183 ? 4.864 6.719 -22.774 1.00 88.12 183 LEU A CA 1
ATOM 1423 C C . LEU A 1 183 ? 4.175 5.457 -23.300 1.00 88.12 183 LEU A C 1
ATOM 1425 O O . LEU A 1 183 ? 2.969 5.455 -23.545 1.00 88.12 183 LEU A O 1
ATOM 1429 N N . VAL A 1 184 ? 4.945 4.385 -23.452 1.00 89.38 184 VAL A N 1
ATOM 1430 C CA . VAL A 1 184 ? 4.478 3.079 -23.921 1.00 89.38 184 VAL A CA 1
ATOM 1431 C C . VAL A 1 184 ? 4.638 2.065 -22.796 1.00 89.38 184 VAL A C 1
ATOM 1433 O O . VAL A 1 184 ? 5.741 1.845 -22.301 1.00 89.38 184 VAL A O 1
ATOM 1436 N N . LEU A 1 185 ? 3.540 1.422 -22.404 1.00 88.81 185 LEU A N 1
ATOM 1437 C CA . LEU A 1 185 ? 3.557 0.305 -21.461 1.00 88.81 185 LEU A CA 1
ATOM 1438 C C . LEU A 1 185 ? 3.970 -0.974 -22.203 1.00 88.81 185 LEU A C 1
ATOM 1440 O O . LEU A 1 185 ? 3.267 -1.425 -23.105 1.00 88.81 185 LEU A O 1
ATOM 1444 N N . LYS A 1 186 ? 5.117 -1.546 -21.839 1.00 92.44 186 LYS A N 1
ATOM 1445 C CA . LYS A 1 186 ? 5.662 -2.791 -22.405 1.00 92.44 186 LYS A CA 1
ATOM 1446 C C . LYS A 1 186 ? 5.218 -4.031 -21.651 1.00 92.44 186 LYS A C 1
ATOM 1448 O O . LYS A 1 186 ? 5.065 -5.087 -22.254 1.00 92.44 186 LYS A O 1
ATOM 1453 N N . GLY A 1 187 ? 5.020 -3.888 -20.348 1.00 90.06 187 GLY A N 1
ATOM 1454 C CA . GLY A 1 187 ? 4.705 -4.981 -19.444 1.00 90.06 187 GLY A CA 1
ATOM 1455 C C . GLY A 1 187 ? 3.954 -4.471 -18.225 1.00 90.06 187 GLY A C 1
ATOM 1456 O O . GLY A 1 187 ? 4.167 -3.343 -17.774 1.00 90.06 187 GLY A O 1
ATOM 1457 N N . HIS A 1 188 ? 3.054 -5.306 -17.720 1.00 93.06 188 HIS A N 1
ATOM 1458 C CA . HIS A 1 188 ? 2.231 -5.027 -16.555 1.00 93.06 188 HIS A CA 1
ATOM 1459 C C . HIS A 1 1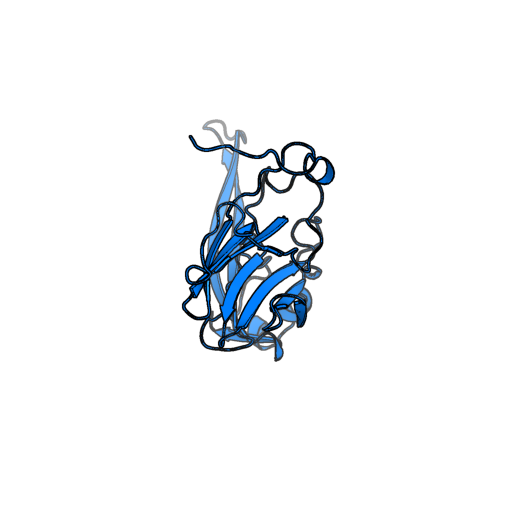88 ? 2.123 -6.299 -15.726 1.00 93.06 188 HIS A C 1
ATOM 1461 O O . HIS A 1 188 ? 1.551 -7.283 -16.192 1.00 93.06 188 HIS A O 1
ATOM 1467 N N . HIS A 1 189 ? 2.666 -6.267 -14.513 1.00 94.75 189 HIS A N 1
ATOM 1468 C CA . HIS A 1 189 ? 2.670 -7.418 -13.610 1.00 94.75 189 HIS A CA 1
ATOM 1469 C C . HIS A 1 189 ? 2.008 -7.036 -12.294 1.00 94.75 189 HIS A C 1
ATOM 1471 O O . HIS A 1 189 ? 2.249 -5.941 -11.777 1.00 94.75 189 HIS A O 1
ATOM 1477 N N . VAL A 1 190 ? 1.204 -7.940 -11.742 1.00 96.50 190 VAL A N 1
ATOM 1478 C CA . VAL A 1 190 ? 0.600 -7.781 -10.417 1.00 96.50 190 VAL A CA 1
ATOM 1479 C C . VAL A 1 190 ? 1.226 -8.821 -9.516 1.00 96.50 190 VAL A C 1
ATOM 1481 O O . VAL A 1 190 ? 0.956 -10.005 -9.657 1.00 96.50 190 VAL A O 1
ATOM 1484 N N . ILE A 1 191 ? 2.059 -8.385 -8.583 1.00 96.44 191 ILE A N 1
ATOM 1485 C CA . ILE A 1 191 ? 2.774 -9.314 -7.712 1.00 96.44 191 ILE A CA 1
ATOM 1486 C C . ILE A 1 191 ? 2.121 -9.353 -6.337 1.00 96.44 191 ILE A C 1
ATOM 1488 O O . ILE A 1 191 ? 1.742 -8.315 -5.787 1.00 96.44 191 ILE A O 1
ATOM 1492 N N . CYS A 1 192 ? 2.019 -10.555 -5.784 1.00 96.62 192 CYS A N 1
ATOM 1493 C CA . CYS A 1 192 ? 1.563 -10.799 -4.425 1.00 96.62 192 CYS A CA 1
ATOM 1494 C C . CYS A 1 192 ? 2.777 -10.948 -3.502 1.00 96.62 192 CYS A C 1
ATOM 1496 O O . CYS A 1 192 ? 3.626 -11.816 -3.718 1.00 96.62 192 CYS A O 1
ATOM 1498 N N . LEU A 1 193 ? 2.879 -10.079 -2.498 1.00 96.69 193 LEU A N 1
ATOM 1499 C CA . LEU A 1 193 ? 3.995 -10.007 -1.562 1.00 96.69 193 LEU A CA 1
ATOM 1500 C C . LEU A 1 193 ? 3.565 -10.471 -0.175 1.00 96.69 193 LEU A C 1
ATOM 1502 O O . LEU A 1 193 ? 2.646 -9.895 0.399 1.00 96.69 193 LEU A O 1
ATOM 1506 N N . ASP A 1 194 ? 4.306 -11.412 0.399 1.00 96.25 194 ASP A N 1
ATOM 1507 C CA . ASP A 1 194 ? 4.350 -11.629 1.844 1.00 96.25 194 ASP A CA 1
ATOM 1508 C C . ASP A 1 194 ? 5.385 -10.668 2.440 1.00 96.25 194 ASP A C 1
ATOM 1510 O O . ASP A 1 194 ? 6.602 -10.880 2.362 1.00 96.25 194 ASP A O 1
ATOM 1514 N N . LEU A 1 195 ? 4.889 -9.551 2.981 1.00 93.50 195 LEU A N 1
ATOM 1515 C CA . LEU A 1 195 ? 5.728 -8.468 3.482 1.00 93.50 195 LEU A CA 1
ATOM 1516 C C . LEU A 1 195 ? 6.596 -8.885 4.682 1.00 93.50 195 LEU A C 1
ATOM 1518 O O . LEU A 1 195 ? 7.777 -8.535 4.678 1.00 93.50 195 LEU A O 1
ATOM 1522 N N . PRO A 1 196 ? 6.075 -9.604 5.704 1.00 93.44 196 PRO A N 1
ATOM 1523 C CA . PRO A 1 196 ? 6.890 -10.150 6.790 1.00 93.44 196 PRO A CA 1
ATOM 1524 C C . PRO A 1 196 ? 8.091 -10.991 6.343 1.00 93.44 196 PRO A C 1
ATOM 1526 O O . PRO A 1 196 ? 9.149 -10.898 6.966 1.00 93.44 196 PRO A O 1
ATOM 1529 N N . SER A 1 197 ? 7.939 -11.812 5.299 1.00 93.12 197 SER A N 1
ATOM 1530 C CA . SER A 1 197 ? 8.998 -12.733 4.864 1.00 93.12 197 SER A CA 1
ATOM 1531 C C . SER A 1 197 ? 9.840 -12.230 3.686 1.00 93.12 197 SER A C 1
ATOM 1533 O O . SER A 1 197 ? 10.810 -12.897 3.324 1.00 93.12 197 SER A O 1
ATOM 1535 N N . ASN A 1 198 ? 9.515 -11.062 3.112 1.00 92.12 198 ASN A N 1
ATOM 1536 C CA . ASN A 1 198 ? 10.107 -10.558 1.865 1.00 92.12 198 ASN A CA 1
ATOM 1537 C C . ASN A 1 198 ? 10.066 -11.627 0.759 1.00 92.12 198 ASN A C 1
ATOM 1539 O O . ASN A 1 198 ? 11.090 -11.997 0.175 1.00 92.12 198 ASN A O 1
ATOM 1543 N N . ASN A 1 199 ? 8.873 -12.164 0.504 1.00 93.62 199 ASN A N 1
ATOM 1544 C CA . ASN A 1 199 ? 8.682 -13.127 -0.568 1.00 93.62 199 ASN A CA 1
ATOM 1545 C C . ASN A 1 199 ? 7.624 -12.679 -1.560 1.00 93.62 199 ASN A C 1
ATOM 1547 O O . ASN A 1 199 ? 6.524 -12.283 -1.186 1.00 93.62 199 ASN A O 1
ATOM 1551 N N . VAL A 1 200 ? 7.959 -12.818 -2.840 1.00 93.44 200 VAL A N 1
ATOM 1552 C CA . VAL A 1 200 ? 6.970 -12.805 -3.912 1.00 93.44 200 VAL A CA 1
ATOM 1553 C C . VAL A 1 200 ? 6.341 -14.193 -3.975 1.00 93.44 200 VAL A C 1
ATOM 1555 O O . VAL A 1 200 ? 7.048 -15.182 -4.171 1.00 93.44 200 VAL A O 1
ATOM 1558 N N . LEU A 1 201 ? 5.029 -14.269 -3.771 1.00 93.00 201 LEU A N 1
ATOM 1559 C CA . LEU A 1 201 ? 4.282 -15.527 -3.765 1.00 93.00 201 LEU A CA 1
ATOM 1560 C C . LEU A 1 201 ? 3.904 -15.953 -5.186 1.00 93.00 201 LEU A C 1
ATOM 1562 O O . LEU A 1 201 ? 4.060 -17.116 -5.547 1.00 93.00 201 LEU A O 1
ATOM 1566 N N . TYR A 1 202 ? 3.438 -15.000 -5.993 1.00 89.50 202 TYR A N 1
ATOM 1567 C CA . TYR A 1 202 ? 3.117 -15.168 -7.410 1.00 89.50 202 TYR A CA 1
ATOM 1568 C C . TYR A 1 202 ? 3.062 -13.802 -8.113 1.00 89.50 202 TYR A C 1
ATOM 1570 O O . TYR A 1 202 ? 3.026 -12.759 -7.447 1.00 89.50 202 TYR A O 1
ATOM 1578 N N . SER A 1 203 ? 3.071 -13.827 -9.447 1.00 80.38 203 SER A N 1
ATOM 1579 C CA . SER A 1 203 ? 3.054 -12.670 -10.353 1.00 80.38 203 SER A CA 1
ATOM 1580 C C . SER A 1 203 ? 2.135 -12.892 -11.544 1.00 80.38 203 SER A C 1
ATOM 1582 O O . SER A 1 203 ? 2.144 -14.050 -12.025 1.00 80.38 203 SER A O 1
#

Foldseek 3Di:
DDDDDDDDPVPPDPDDPQDQLDWDDAPVFKIWGDDLQFWIWIDGNPPPDDVPRDRDTGGDPDHRPDPDCVVDDRSLFFKDWDAAPRWTKIWGFPCPSVPDDLQATKIWMWTADPVRPDIHTDFMDGLVVLCVDPQNVVVVDDSARWTRWDDDRYDPQKIKTKGWDWDWDFDADPVRDRPDTDIDTPDIDIWIANRVVSHTPDD